Protein AF-A0A963NPI3-F1 (afdb_monomer_lite)

pLDDT: mean 71.11, std 18.87, range [31.48, 94.31]

Secondary structure (DSSP, 8-state):
--HHHHHHHHHHHHHHS-----TTTGGG---S-GGG---------HHHHHHHHHHHHHHHHHT---HHHHHHHHHTT--SSHHHHT-TTSTTGGGG-THHHH-HHHHHHHHT-HHHHHHHHHHHHHHIIIIIT-TT--S-TT--S--------SS--HHHHHHHHHHHHHHHHHHHHH---GGGHHHHHHHHHSPPP--SSS--HHHHHHHHHHHHHHHHH-THHHHHTGGGS-HHHHHHHHHHS---HHHHHHHHHHHHH-S--TT-SS--HHHHHHHHHHHTS--

Radius of gyration: 19.51 Å; chains: 1; bounding box: 57×43×53 Å

Foldseek 3Di:
DALLLVQLQLQCCQQPVDGDDDPPPSSLDDPPDLPSGNGDQDPDDLLSLLVVLLVQLLCCLPPNADLVSVVNCVVSVRPLQVLLVVVPPQPLVLSNDPVCNNDRVSVVVQLPDVSNLVSLLVLLVVCLCCFLVVPPAPDDLPPPDDDDDPDDDPDQHVVNVCSSCLSSNSSSLSSLLSDPDPVSLPSLVSLLLRQGRDDPDHNCSSVVSNLSSVLSVCVVVNLVVCLVRVLRHALVSVLSNLVVDLDALVSLVSNLVSLVPDPDNPRYDPDHSVVSNVSSVVSNDDD

Sequence (287 aa):
MCGYCTEGLVLEYLLSGVRRNHHRSIYLQEADFLRDIETHGCCATQHQLDIVLCRVLDHHINWGHDASIIDRLLAAGADIVGPLGSRRGHALWPIVDETIYHDKDRWNTIIADPGVLHTALRTLDHYHDWWIGGNGRTDSLDQGANDGDIGSNDGASDWQTFCNIFPIVSFSLSLSLVSKNHGDADVVKKIALGPPHSVPDMVANDLWLQRRAIMTCVDRYGPRFIADNLPRLRYELVSYVLLRSDFGSLELNRVKEAVLAEESHEISILMEATDVVELIDRLDQPA

Structure (mmCIF, N/CA/C/O backbone):
data_AF-A0A963NPI3-F1
#
_entry.id   AF-A0A963NPI3-F1
#
loop_
_atom_site.group_PDB
_atom_site.id
_atom_site.type_symbol
_atom_site.label_atom_id
_atom_site.label_alt_id
_atom_site.label_comp_id
_atom_site.label_asym_id
_atom_site.label_entity_id
_atom_site.label_seq_id
_atom_site.pdbx_PDB_ins_code
_atom_site.Cartn_x
_atom_site.Cartn_y
_atom_site.Cartn_z
_atom_site.occupancy
_atom_site.B_iso_or_equiv
_atom_site.auth_seq_id
_atom_site.auth_comp_id
_atom_site.auth_asym_id
_atom_site.auth_atom_id
_atom_site.pdbx_PDB_model_num
ATOM 1 N N . MET A 1 1 ? 6.521 22.017 5.822 1.00 34.34 1 MET A N 1
ATOM 2 C CA . MET A 1 1 ? 5.397 21.211 5.294 1.00 34.34 1 MET A CA 1
ATOM 3 C C . MET A 1 1 ? 5.790 19.765 5.485 1.00 34.34 1 MET A C 1
ATOM 5 O O . MET A 1 1 ? 6.850 19.420 5.018 1.00 34.34 1 MET A O 1
ATOM 9 N N . CYS A 1 2 ? 5.056 18.934 6.215 1.00 34.56 2 CYS A N 1
ATOM 10 C CA . CYS A 1 2 ? 5.399 17.509 6.244 1.00 34.56 2 CYS A CA 1
ATOM 11 C C . CYS A 1 2 ? 5.184 16.899 4.842 1.00 34.56 2 CYS A C 1
ATOM 13 O O . CYS A 1 2 ? 4.438 17.463 4.039 1.00 34.56 2 CYS A O 1
ATOM 15 N N . GLY A 1 3 ? 5.828 15.773 4.525 1.00 35.88 3 GLY A N 1
ATOM 16 C CA . GLY A 1 3 ? 5.770 15.189 3.174 1.00 35.88 3 GLY A CA 1
ATOM 17 C C . GLY A 1 3 ? 4.375 14.831 2.684 1.00 35.88 3 GLY A C 1
ATOM 18 O O . GLY A 1 3 ? 4.086 14.892 1.494 1.00 35.88 3 GLY A O 1
ATOM 19 N N . TYR A 1 4 ? 3.480 14.606 3.640 1.00 43.31 4 TYR A N 1
ATOM 20 C CA . TYR A 1 4 ? 2.052 14.390 3.456 1.00 43.31 4 TYR A CA 1
ATOM 21 C C . TYR A 1 4 ? 1.323 15.578 2.805 1.00 43.31 4 TYR A C 1
ATOM 23 O O . TYR A 1 4 ? 0.354 15.381 2.080 1.00 43.31 4 TYR A O 1
ATOM 31 N N . CYS A 1 5 ? 1.791 16.817 3.017 1.00 39.34 5 CYS A N 1
ATOM 32 C CA . CYS A 1 5 ? 1.270 17.982 2.301 1.00 39.34 5 CYS A CA 1
ATOM 33 C C . CYS A 1 5 ? 1.717 17.971 0.837 1.00 39.34 5 CYS A C 1
ATOM 35 O O . CYS A 1 5 ? 0.985 18.450 -0.016 1.00 39.34 5 CYS A O 1
ATOM 37 N N . THR A 1 6 ? 2.903 17.442 0.537 1.00 42.53 6 THR A N 1
ATOM 38 C CA . THR A 1 6 ? 3.496 17.483 -0.802 1.00 42.53 6 THR A CA 1
ATOM 39 C C . THR A 1 6 ? 2.887 16.437 -1.728 1.00 42.53 6 THR A C 1
ATOM 41 O O . THR A 1 6 ? 2.680 16.762 -2.881 1.00 42.53 6 THR A O 1
ATOM 44 N N . GLU A 1 7 ? 2.533 15.233 -1.266 1.00 45.31 7 GLU A N 1
ATOM 45 C CA . GLU A 1 7 ? 1.894 14.207 -2.115 1.00 45.31 7 GLU A CA 1
ATOM 46 C C . GLU A 1 7 ? 0.519 14.664 -2.628 1.00 45.31 7 GLU A C 1
ATOM 48 O O . GLU A 1 7 ? 0.287 14.707 -3.836 1.00 45.31 7 GLU A O 1
ATOM 53 N N . GLY A 1 8 ? -0.359 15.095 -1.716 1.00 43.31 8 GLY A N 1
ATOM 54 C CA . GLY A 1 8 ? -1.667 15.640 -2.072 1.00 43.31 8 GLY A CA 1
ATOM 55 C C . GLY A 1 8 ? -1.566 16.941 -2.871 1.00 43.31 8 GLY A C 1
ATOM 56 O O . GLY A 1 8 ? -2.323 17.109 -3.814 1.00 43.31 8 GLY A O 1
ATOM 57 N N . LEU A 1 9 ? -0.590 17.817 -2.580 1.00 41.91 9 LEU A N 1
ATOM 58 C CA . LEU A 1 9 ? -0.347 19.034 -3.370 1.00 41.91 9 LEU A CA 1
ATOM 59 C C . LEU A 1 9 ? 0.298 18.757 -4.731 1.00 41.91 9 LEU A C 1
ATOM 61 O O . LEU A 1 9 ? 0.048 19.521 -5.649 1.00 41.91 9 LEU A O 1
ATOM 65 N N . VAL A 1 10 ? 1.146 17.737 -4.881 1.00 44.25 10 VAL A N 1
ATOM 66 C CA . VAL A 1 10 ? 1.790 17.367 -6.154 1.00 44.25 10 VAL A CA 1
ATOM 67 C C . VAL A 1 10 ? 0.782 16.675 -7.042 1.00 44.25 10 VAL A C 1
ATOM 69 O O . VAL A 1 10 ? 0.716 17.024 -8.210 1.00 44.25 10 VAL A O 1
ATOM 72 N N . LEU A 1 11 ? -0.045 15.779 -6.500 1.00 44.88 11 LEU A N 1
ATOM 73 C CA . LEU A 1 11 ? -1.194 15.258 -7.228 1.00 44.88 11 LEU A CA 1
ATOM 74 C C . LEU A 1 11 ? -2.154 16.410 -7.537 1.00 44.88 11 LEU A C 1
ATOM 76 O O . LEU A 1 11 ? -2.285 16.744 -8.697 1.00 44.88 11 LEU A O 1
ATOM 80 N N . GLU A 1 12 ? -2.710 17.141 -6.571 1.00 43.22 12 GLU A N 1
ATOM 81 C CA . GLU A 1 12 ? -3.625 18.269 -6.843 1.00 43.22 12 GLU A CA 1
ATOM 82 C C . GLU A 1 12 ? -3.050 19.297 -7.842 1.00 43.22 12 GLU A C 1
ATOM 84 O O . GLU A 1 12 ? -3.773 19.771 -8.714 1.00 43.22 12 GLU A O 1
ATOM 89 N N . TYR A 1 13 ? -1.749 19.595 -7.807 1.00 43.56 13 TYR A N 1
ATOM 90 C CA . TYR A 1 13 ? -1.087 20.478 -8.774 1.00 43.56 13 TYR A CA 1
ATOM 91 C C . TYR A 1 13 ? -0.910 19.836 -10.160 1.00 43.56 13 TYR A C 1
ATOM 93 O O . TYR A 1 13 ? -1.207 20.481 -11.165 1.00 43.56 13 TYR A O 1
ATOM 101 N N . LEU A 1 14 ? -0.480 18.571 -10.228 1.00 40.91 14 LEU A N 1
ATOM 102 C CA . LEU A 1 14 ? -0.408 17.783 -11.466 1.00 40.91 14 LEU A CA 1
ATOM 103 C C . LEU A 1 14 ? -1.789 17.373 -11.999 1.00 40.91 14 LEU A C 1
ATOM 105 O O . LEU A 1 14 ? -1.843 16.878 -13.114 1.00 40.91 14 LEU A O 1
ATOM 109 N N . LEU A 1 15 ? -2.861 17.522 -11.214 1.00 42.91 15 LEU A N 1
ATOM 110 C CA . LEU A 1 15 ? -4.249 17.189 -11.550 1.00 42.91 15 LEU A CA 1
ATOM 111 C C . LEU A 1 15 ? -5.068 18.437 -11.928 1.00 42.91 15 LEU A C 1
ATOM 113 O O . LEU A 1 15 ? -6.032 18.311 -12.666 1.00 42.91 15 LEU A O 1
ATOM 117 N N . SER A 1 16 ? -4.751 19.622 -11.386 1.00 39.94 16 SER A N 1
ATOM 118 C CA . SER A 1 16 ? -5.623 20.810 -11.499 1.00 39.94 16 SER A CA 1
ATOM 119 C C . SER A 1 16 ? -4.922 22.105 -11.910 1.00 39.94 16 SER A C 1
ATOM 121 O O . SER A 1 16 ? -5.590 23.117 -12.124 1.00 39.94 16 SER A O 1
ATOM 123 N N . GLY A 1 17 ? -3.585 22.134 -11.947 1.00 36.69 17 GLY A N 1
ATOM 124 C CA . GLY A 1 17 ? -2.810 23.350 -12.222 1.00 36.69 17 GLY A CA 1
ATOM 125 C C . GLY A 1 17 ? -2.957 24.467 -11.172 1.00 36.69 17 GLY A C 1
ATOM 126 O O . GLY A 1 17 ? -2.371 25.540 -11.335 1.00 36.69 17 GLY A O 1
ATOM 127 N N . VAL A 1 18 ? -3.711 24.250 -10.085 1.00 35.56 18 VAL A N 1
ATOM 128 C CA . VAL A 1 18 ? -4.010 25.251 -9.049 1.00 35.56 18 VAL A CA 1
ATOM 129 C C . VAL A 1 18 ? -3.564 24.749 -7.677 1.00 35.56 18 VAL A C 1
ATOM 131 O O . VAL A 1 18 ? -3.824 23.621 -7.281 1.00 35.56 18 VAL A O 1
ATOM 134 N N . ARG A 1 19 ? -2.913 25.624 -6.906 1.00 38.44 19 ARG A N 1
ATOM 135 C CA . ARG A 1 19 ? -2.488 25.352 -5.526 1.00 38.44 19 ARG A CA 1
ATOM 136 C C . ARG A 1 19 ? -3.607 25.762 -4.559 1.00 38.44 19 ARG A C 1
ATOM 138 O O . ARG A 1 19 ? -3.909 26.955 -4.481 1.00 38.44 19 ARG A O 1
ATOM 145 N N . ARG A 1 20 ? -4.223 24.835 -3.815 1.00 39.94 20 ARG A N 1
ATOM 146 C CA . ARG A 1 20 ? -5.199 25.169 -2.753 1.00 39.94 20 ARG A CA 1
ATOM 147 C C . ARG A 1 20 ? -4.632 24.885 -1.355 1.00 39.94 20 ARG A C 1
ATOM 149 O O . ARG A 1 20 ? -3.865 23.957 -1.145 1.00 39.94 20 ARG A O 1
ATOM 156 N N . ASN A 1 21 ? -5.003 25.726 -0.384 1.00 34.72 21 ASN A N 1
ATOM 157 C CA . ASN A 1 21 ? -4.446 25.755 0.981 1.00 34.72 21 ASN A CA 1
ATOM 158 C C . ASN A 1 21 ? -5.401 25.137 2.031 1.00 34.72 21 ASN A C 1
ATOM 160 O O . ASN A 1 21 ? -5.905 25.864 2.884 1.00 34.72 21 ASN A O 1
ATOM 164 N N . HIS A 1 22 ? -5.710 23.834 1.988 1.00 36.75 22 HIS A N 1
ATOM 165 C CA . HIS A 1 22 ? -6.544 23.185 3.028 1.00 36.75 22 HIS A CA 1
ATOM 166 C C . HIS A 1 22 ? -5.773 22.075 3.767 1.00 36.75 22 HIS A C 1
ATOM 168 O O . HIS A 1 22 ? -5.777 20.910 3.398 1.00 36.75 22 HIS A O 1
ATOM 174 N N . HIS A 1 23 ? -5.084 22.447 4.847 1.00 38.25 23 HIS A N 1
ATOM 175 C CA . HIS A 1 23 ? -3.958 21.689 5.417 1.00 38.25 23 HIS A CA 1
ATOM 176 C C . HIS A 1 23 ? -4.285 20.508 6.357 1.00 38.25 23 HIS A C 1
ATOM 178 O O . HIS A 1 23 ? -3.357 19.902 6.881 1.00 38.25 23 HIS A O 1
ATOM 184 N N . ARG A 1 24 ? -5.556 20.166 6.610 1.00 31.94 24 ARG A N 1
ATOM 185 C CA . ARG A 1 24 ? -5.926 19.183 7.657 1.00 31.94 24 ARG A CA 1
ATOM 186 C C . ARG A 1 24 ? -6.749 17.981 7.194 1.00 31.94 24 ARG A C 1
ATOM 188 O O . ARG A 1 24 ? -7.141 17.193 8.031 1.00 31.94 24 ARG A O 1
ATOM 195 N N . SER A 1 25 ? -7.022 17.809 5.908 1.00 34.03 25 SER A N 1
ATOM 196 C CA . SER A 1 25 ? -7.761 16.632 5.403 1.00 34.03 25 SER A CA 1
ATOM 197 C C . SER A 1 25 ? -7.143 16.016 4.149 1.00 34.03 25 SER A C 1
ATOM 199 O O . SER A 1 25 ? -7.481 14.897 3.789 1.00 34.03 25 SER A O 1
ATOM 201 N N . ILE A 1 26 ? -6.189 16.712 3.526 1.00 37.91 26 ILE A N 1
ATOM 202 C CA . ILE A 1 26 ? -5.461 16.250 2.336 1.00 37.91 26 ILE A CA 1
ATOM 203 C C . ILE A 1 26 ? -4.525 15.069 2.665 1.00 37.91 26 ILE A C 1
ATOM 205 O O . ILE A 1 26 ? -4.255 14.242 1.806 1.00 37.91 26 ILE A O 1
ATOM 209 N N . TYR A 1 27 ? -4.079 14.930 3.921 1.00 44.34 27 TYR A N 1
ATOM 210 C CA . TYR A 1 27 ? -3.099 13.913 4.332 1.00 44.34 27 TYR A CA 1
ATOM 211 C C . TYR A 1 27 ? -3.612 12.457 4.293 1.00 44.34 27 TYR A C 1
ATOM 213 O O . TYR A 1 27 ? -2.804 11.536 4.377 1.00 44.34 27 TYR A O 1
ATOM 221 N N . LEU A 1 28 ? -4.929 12.248 4.164 1.00 43.78 28 LEU A N 1
ATOM 222 C CA . LEU A 1 28 ? -5.580 10.927 4.050 1.00 43.78 28 LEU A CA 1
ATOM 223 C C . LEU A 1 28 ? -6.264 10.724 2.693 1.00 43.78 28 LEU A C 1
ATOM 225 O O . LEU A 1 28 ? -6.881 9.687 2.458 1.00 43.78 28 LEU A O 1
ATOM 229 N N . GLN A 1 29 ? -6.166 11.714 1.806 1.00 47.38 29 GLN A N 1
ATOM 230 C CA . GLN A 1 29 ? -6.776 11.690 0.485 1.00 47.38 29 GLN A CA 1
ATOM 231 C C . GLN A 1 29 ? -5.722 11.258 -0.533 1.00 47.38 29 GLN A C 1
ATOM 233 O O . GLN A 1 29 ? -5.099 12.077 -1.203 1.00 47.38 29 GLN A O 1
ATOM 238 N N . GLU A 1 30 ? -5.500 9.948 -0.624 1.00 56.75 30 GLU A N 1
ATOM 239 C CA . GLU A 1 30 ? -4.840 9.378 -1.797 1.00 56.75 30 GLU A CA 1
ATOM 240 C C . GLU A 1 30 ? -5.838 9.360 -2.961 1.00 56.75 30 GLU A C 1
ATOM 242 O O . GLU A 1 30 ? -6.998 8.994 -2.777 1.00 56.75 30 GLU A O 1
ATOM 247 N N . ALA A 1 31 ? -5.404 9.763 -4.157 1.00 53.47 31 ALA A N 1
ATOM 248 C CA . ALA A 1 31 ? -6.245 9.665 -5.344 1.00 53.47 31 ALA A CA 1
ATOM 249 C C . ALA A 1 31 ? -6.469 8.186 -5.703 1.00 53.47 31 ALA A C 1
ATOM 251 O O . ALA A 1 31 ? -5.511 7.456 -5.960 1.00 53.47 31 ALA A O 1
ATOM 252 N N . ASP A 1 32 ? -7.733 7.761 -5.743 1.00 51.97 32 ASP A N 1
ATOM 253 C CA . ASP A 1 32 ? -8.123 6.386 -6.088 1.00 51.97 32 ASP A CA 1
ATOM 254 C C . ASP A 1 32 ? -7.918 6.056 -7.570 1.00 51.97 32 ASP A C 1
ATOM 256 O O . ASP A 1 32 ? -7.668 4.907 -7.930 1.00 51.97 32 ASP A O 1
ATOM 260 N N . PHE A 1 33 ? -7.997 7.066 -8.442 1.00 51.56 33 PHE A N 1
ATOM 261 C CA . PHE A 1 33 ? -7.933 6.889 -9.887 1.00 51.56 33 PHE A CA 1
ATOM 262 C C . PHE A 1 33 ? -7.033 7.933 -10.549 1.00 51.56 33 PHE A C 1
ATOM 264 O O . PHE A 1 33 ? -7.204 9.136 -10.387 1.00 51.56 33 PHE A O 1
ATOM 271 N N . LEU A 1 34 ? -6.097 7.458 -11.375 1.00 53.88 34 LEU A N 1
ATOM 272 C CA . LEU A 1 34 ? -5.176 8.303 -12.148 1.00 53.88 34 LEU A CA 1
ATOM 273 C C . LEU A 1 34 ? -5.783 8.845 -13.452 1.00 53.88 34 LEU A C 1
ATOM 275 O O . LEU A 1 34 ? -5.108 9.533 -14.216 1.00 53.88 34 LEU A O 1
ATOM 279 N N . ARG A 1 35 ? -7.045 8.519 -13.754 1.00 47.84 35 ARG A N 1
ATOM 280 C CA . ARG A 1 35 ? -7.716 8.996 -14.975 1.00 47.84 35 ARG A CA 1
ATOM 281 C C . ARG A 1 35 ? -8.031 10.491 -14.943 1.00 47.84 35 ARG A C 1
ATOM 283 O O . ARG A 1 35 ? -8.211 11.068 -16.009 1.00 47.84 35 ARG A O 1
ATOM 290 N N . ASP A 1 36 ? -7.989 11.100 -13.762 1.00 43.78 36 ASP A N 1
ATOM 291 C CA . ASP A 1 36 ? -8.277 12.519 -13.554 1.00 43.78 36 ASP A CA 1
ATOM 292 C C . ASP A 1 36 ? -7.011 13.401 -13.593 1.00 43.78 36 ASP A C 1
ATOM 294 O O . ASP A 1 36 ? -7.067 14.579 -13.247 1.00 43.78 36 ASP A O 1
ATOM 298 N N . ILE A 1 37 ? -5.853 12.853 -14.008 1.00 45.03 37 ILE A N 1
ATOM 299 C CA . ILE A 1 37 ? -4.593 13.609 -14.101 1.00 45.03 37 ILE A CA 1
ATOM 300 C C . ILE A 1 37 ? -4.557 14.525 -15.325 1.00 45.03 37 ILE A C 1
ATOM 302 O O . ILE A 1 37 ? -4.210 14.094 -16.426 1.00 45.03 37 ILE A O 1
ATOM 306 N N . GLU A 1 38 ? -4.826 15.817 -15.108 1.00 43.50 38 GLU A N 1
ATOM 307 C CA . GLU A 1 38 ? -4.489 16.894 -16.045 1.00 43.50 38 GLU A CA 1
ATOM 308 C C . GLU A 1 38 ? -3.076 17.430 -15.785 1.00 43.50 38 GLU A C 1
ATOM 310 O O . GLU A 1 38 ? -2.881 18.396 -15.044 1.00 43.50 38 GLU A O 1
ATOM 315 N N . THR A 1 39 ? -2.069 16.843 -16.435 1.00 44.84 39 THR A N 1
ATOM 316 C CA . THR A 1 39 ? -0.682 17.315 -16.330 1.00 44.84 39 THR A CA 1
ATOM 317 C C . THR A 1 39 ? -0.532 18.714 -16.932 1.00 44.84 39 THR A C 1
ATOM 319 O O . THR A 1 39 ? -0.352 18.883 -18.140 1.00 44.84 39 THR A O 1
ATOM 322 N N . HIS A 1 40 ? -0.590 19.740 -16.091 1.00 43.22 40 HIS A N 1
ATOM 323 C CA . HIS A 1 40 ? -0.248 21.104 -16.473 1.00 43.22 40 HIS A CA 1
ATOM 324 C C . HIS A 1 40 ? 1.277 21.232 -16.461 1.00 43.22 40 HIS A C 1
ATOM 326 O O . HIS A 1 40 ? 1.898 20.870 -15.464 1.00 43.22 40 HIS A O 1
ATOM 332 N N . GLY A 1 41 ? 1.873 21.713 -17.562 1.00 43.28 41 GLY A N 1
ATOM 333 C CA . GLY A 1 41 ? 3.328 21.807 -17.753 1.00 43.28 41 GLY A CA 1
ATOM 334 C C . GLY A 1 41 ? 4.054 22.270 -16.487 1.00 43.28 41 GLY A C 1
ATOM 335 O O . GLY A 1 41 ? 3.956 23.430 -16.091 1.00 43.28 41 GLY A O 1
ATOM 336 N N . CYS A 1 42 ? 4.739 21.335 -15.830 1.00 43.59 42 CYS A N 1
ATOM 337 C CA . CYS A 1 42 ? 5.290 21.507 -14.494 1.00 43.59 42 CYS A CA 1
ATOM 338 C C . CYS A 1 42 ? 6.806 21.334 -14.536 1.00 43.59 42 CYS A C 1
ATOM 340 O O . CYS A 1 42 ? 7.316 20.367 -15.098 1.00 43.59 42 CYS A O 1
ATOM 342 N N . CYS A 1 43 ? 7.525 22.232 -13.864 1.00 51.94 43 CYS A N 1
ATOM 343 C CA . CYS A 1 43 ? 8.912 22.013 -13.460 1.00 51.94 43 CYS A CA 1
ATOM 344 C C . CYS A 1 43 ? 8.957 21.013 -12.286 1.00 51.94 43 CYS A C 1
ATOM 346 O O . CYS A 1 43 ? 9.285 21.398 -11.162 1.00 51.94 43 CYS A O 1
ATOM 348 N N . ALA A 1 44 ? 8.552 19.760 -12.515 1.00 55.72 44 ALA A N 1
ATOM 349 C CA . ALA A 1 44 ? 8.565 18.720 -11.490 1.00 55.72 44 ALA A CA 1
ATOM 350 C C . ALA A 1 44 ? 10.008 18.289 -11.201 1.00 55.72 44 ALA A C 1
ATOM 352 O O . ALA A 1 44 ? 10.827 18.161 -12.113 1.00 55.72 44 ALA A O 1
ATOM 353 N N . THR A 1 45 ? 10.337 18.055 -9.932 1.00 62.88 45 THR A N 1
ATOM 354 C CA . THR A 1 45 ? 11.622 17.447 -9.577 1.00 62.88 45 THR A CA 1
ATOM 355 C C . THR A 1 45 ? 11.625 15.975 -9.982 1.00 62.88 45 THR A C 1
ATOM 357 O O . THR A 1 45 ? 10.577 15.330 -10.024 1.00 62.88 45 THR A O 1
ATOM 360 N N . GLN A 1 46 ? 12.809 15.406 -10.220 1.00 63.81 46 GLN A N 1
ATOM 361 C CA . GLN A 1 46 ? 12.920 13.989 -10.575 1.00 63.81 46 GLN A CA 1
ATOM 362 C C . GLN A 1 46 ? 12.261 13.072 -9.537 1.00 63.81 46 GLN A C 1
ATOM 364 O O . GLN A 1 46 ? 11.599 12.097 -9.862 1.00 63.81 46 GLN A O 1
ATOM 369 N N . HIS A 1 47 ? 12.385 13.440 -8.268 1.00 64.25 47 HIS A N 1
ATOM 370 C CA . HIS A 1 47 ? 11.775 12.715 -7.172 1.00 64.25 47 HIS A CA 1
ATOM 371 C C . HIS A 1 47 ? 10.232 12.717 -7.224 1.00 64.25 47 HIS A C 1
ATOM 373 O O . HIS A 1 47 ? 9.598 11.702 -6.948 1.00 64.25 47 HIS A O 1
ATOM 379 N N . GLN A 1 48 ? 9.615 13.834 -7.622 1.00 66.00 48 GLN A N 1
ATOM 380 C CA . GLN A 1 48 ? 8.162 13.911 -7.819 1.00 66.00 48 GLN A CA 1
ATOM 381 C C . GLN A 1 48 ? 7.710 13.037 -8.993 1.00 66.00 48 GLN A C 1
ATOM 383 O O . GLN A 1 48 ? 6.683 12.367 -8.898 1.00 66.00 48 GLN A O 1
ATOM 388 N N . LEU A 1 49 ? 8.492 13.002 -10.073 1.00 66.38 49 LEU A N 1
ATOM 389 C CA . LEU A 1 49 ? 8.232 12.125 -11.215 1.00 66.38 49 LEU A CA 1
ATOM 390 C C . LEU A 1 49 ? 8.352 10.640 -10.838 1.00 66.38 49 LEU A C 1
ATOM 392 O O . LEU A 1 49 ? 7.511 9.849 -11.257 1.00 66.38 49 LEU A O 1
ATOM 396 N N . ASP A 1 50 ? 9.318 10.266 -9.993 1.00 68.56 50 ASP A N 1
ATOM 397 C CA . ASP A 1 50 ? 9.467 8.893 -9.490 1.00 68.56 50 ASP A CA 1
ATOM 398 C C . ASP A 1 50 ? 8.219 8.445 -8.703 1.00 68.56 50 ASP A C 1
ATOM 400 O O . ASP A 1 50 ? 7.747 7.323 -8.885 1.00 68.56 50 ASP A O 1
ATOM 404 N N . ILE A 1 51 ? 7.632 9.319 -7.875 1.00 71.19 51 ILE A N 1
ATOM 405 C CA . ILE A 1 51 ? 6.380 9.034 -7.144 1.00 71.19 51 ILE A CA 1
ATOM 406 C C . ILE A 1 51 ? 5.213 8.829 -8.114 1.00 71.19 51 ILE A C 1
ATOM 408 O O . ILE A 1 51 ? 4.448 7.871 -7.980 1.00 71.19 51 ILE A O 1
ATOM 412 N N . VAL A 1 52 ? 5.084 9.707 -9.111 1.00 71.88 52 VAL A N 1
ATOM 413 C CA . VAL A 1 52 ? 4.040 9.604 -10.139 1.00 71.88 52 VAL A CA 1
ATOM 414 C C . VAL A 1 52 ? 4.179 8.295 -10.914 1.00 71.88 52 VAL A C 1
ATOM 416 O O . VAL A 1 52 ? 3.192 7.588 -11.106 1.00 71.88 52 VAL A O 1
ATOM 419 N N . LEU A 1 53 ? 5.401 7.913 -11.282 1.00 74.19 53 LEU A N 1
ATOM 420 C CA . LEU A 1 53 ? 5.673 6.638 -11.936 1.00 74.19 53 LEU A CA 1
ATOM 421 C C . LEU A 1 53 ? 5.270 5.448 -11.059 1.00 74.19 53 LEU A C 1
ATOM 423 O O . LEU A 1 53 ? 4.622 4.525 -11.549 1.00 74.19 53 LEU A O 1
ATOM 427 N N . CYS A 1 54 ? 5.573 5.481 -9.758 1.00 78.62 54 CYS A N 1
ATOM 428 C CA . CYS A 1 54 ? 5.130 4.439 -8.828 1.00 78.62 54 CYS A CA 1
ATOM 429 C C . CYS A 1 54 ? 3.604 4.297 -8.809 1.00 78.62 54 CYS A C 1
ATOM 431 O O . CYS A 1 54 ? 3.097 3.178 -8.754 1.00 78.62 54 CYS A O 1
ATOM 433 N N . ARG A 1 55 ? 2.865 5.410 -8.882 1.00 76.44 55 ARG A N 1
ATOM 434 C CA . ARG A 1 55 ? 1.400 5.386 -8.979 1.00 76.44 55 ARG A CA 1
ATOM 435 C C . ARG A 1 55 ? 0.934 4.778 -10.295 1.00 76.44 55 ARG A C 1
ATOM 437 O O . ARG A 1 55 ? 0.013 3.971 -10.279 1.00 76.44 55 ARG A O 1
ATOM 444 N N . VAL A 1 56 ? 1.561 5.113 -11.421 1.00 77.12 56 VAL A N 1
ATOM 445 C CA . VAL A 1 56 ? 1.193 4.519 -12.718 1.00 77.12 56 VAL A CA 1
ATOM 446 C C . VAL A 1 56 ? 1.447 3.017 -12.745 1.00 77.12 56 VAL A C 1
ATOM 448 O O . VAL A 1 56 ? 0.583 2.259 -13.183 1.00 77.12 56 VAL A O 1
ATOM 451 N N . LEU A 1 57 ? 2.591 2.579 -12.217 1.00 79.31 57 LEU A N 1
ATOM 452 C CA . LEU A 1 57 ? 2.904 1.162 -12.049 1.00 79.31 57 LEU A CA 1
ATOM 453 C C . LEU A 1 57 ? 1.841 0.462 -11.210 1.00 79.31 57 LEU A C 1
ATOM 455 O O . LEU A 1 57 ? 1.298 -0.561 -11.622 1.00 79.31 57 LEU A O 1
ATOM 459 N N . ASP A 1 58 ? 1.512 1.048 -10.062 1.00 79.88 58 ASP A N 1
ATOM 460 C CA . ASP A 1 58 ? 0.462 0.542 -9.194 1.00 79.88 58 ASP A CA 1
ATOM 461 C C . ASP A 1 58 ? -0.886 0.459 -9.921 1.00 79.88 58 ASP A C 1
ATOM 463 O O . ASP A 1 58 ? -1.603 -0.541 -9.838 1.00 79.88 58 ASP A O 1
ATOM 467 N N . HIS A 1 59 ? -1.199 1.474 -10.727 1.00 81.25 59 HIS A N 1
ATOM 468 C CA . HIS A 1 59 ? -2.431 1.496 -11.489 1.00 81.25 59 HIS A CA 1
ATOM 469 C C . HIS A 1 59 ? -2.510 0.362 -12.509 1.00 81.25 59 HIS A C 1
ATOM 471 O O . HIS A 1 59 ? -3.521 -0.339 -12.593 1.00 81.25 59 HIS A O 1
ATOM 477 N N . HIS A 1 60 ? -1.427 0.135 -13.248 1.00 82.88 60 HIS A N 1
ATOM 478 C CA . HIS A 1 60 ? -1.368 -0.948 -14.221 1.00 82.88 60 HIS A CA 1
ATOM 479 C C . HIS A 1 60 ? -1.446 -2.337 -13.594 1.00 82.88 60 HIS A C 1
ATOM 481 O O . HIS A 1 60 ? -1.939 -3.267 -14.236 1.00 82.88 60 HIS A O 1
ATOM 487 N N . ILE A 1 61 ? -0.981 -2.484 -12.355 1.00 84.00 61 ILE A N 1
ATOM 488 C CA . ILE A 1 61 ? -1.057 -3.740 -11.613 1.00 84.00 61 ILE A CA 1
ATOM 489 C C . ILE A 1 61 ? -2.488 -4.003 -11.126 1.00 84.00 61 ILE A C 1
ATOM 491 O O . ILE A 1 61 ? -3.003 -5.099 -11.343 1.00 84.00 61 ILE A O 1
ATOM 495 N N . ASN A 1 62 ? -3.150 -3.017 -10.512 1.00 79.50 62 ASN A N 1
ATOM 496 C CA . ASN A 1 62 ? -4.474 -3.225 -9.908 1.00 79.50 62 ASN A CA 1
ATOM 497 C C . ASN A 1 62 ? -5.628 -3.177 -10.919 1.00 79.50 62 ASN A C 1
ATOM 499 O O . ASN A 1 62 ? -6.581 -3.946 -10.800 1.00 79.50 62 ASN A O 1
ATOM 503 N N . TRP A 1 63 ? -5.563 -2.278 -11.906 1.00 81.62 63 TRP A N 1
ATOM 504 C CA . TRP A 1 63 ? -6.670 -2.023 -12.843 1.00 81.62 63 TRP A CA 1
ATOM 505 C C . TRP A 1 63 ? -6.343 -2.386 -14.296 1.00 81.62 63 TRP A C 1
ATOM 507 O O . TRP A 1 63 ? -7.217 -2.317 -15.163 1.00 81.62 63 TRP A O 1
ATOM 517 N N . GLY A 1 64 ? -5.117 -2.839 -14.555 1.00 82.44 64 GLY A N 1
ATOM 518 C CA . GLY A 1 64 ? -4.657 -3.262 -15.870 1.00 82.44 64 GLY A CA 1
ATOM 519 C C . GLY A 1 64 ? -3.943 -2.166 -16.661 1.00 82.44 64 GLY A C 1
ATOM 520 O O . GLY A 1 64 ? -3.994 -0.975 -16.354 1.00 82.44 64 GLY A O 1
ATOM 521 N N . HIS A 1 65 ? -3.239 -2.603 -17.704 1.00 86.31 65 HIS A N 1
ATOM 522 C CA . HIS A 1 65 ? -2.434 -1.740 -18.567 1.00 86.31 65 HIS A CA 1
ATOM 523 C C . HIS A 1 65 ? -3.274 -0.665 -19.283 1.00 86.31 65 HIS A C 1
ATOM 525 O O . HIS A 1 65 ? -4.301 -0.979 -19.891 1.00 86.31 65 HIS A O 1
ATOM 531 N N . ASP A 1 66 ? -2.809 0.587 -19.224 1.00 82.94 66 ASP A N 1
ATOM 532 C CA . ASP A 1 66 ? -3.429 1.768 -19.842 1.00 82.94 66 ASP A CA 1
ATOM 533 C C . ASP A 1 66 ? -2.343 2.712 -20.391 1.00 82.94 66 ASP A C 1
ATOM 535 O O . ASP A 1 66 ? -1.889 3.639 -19.717 1.00 82.94 66 ASP A O 1
ATOM 539 N N . ALA A 1 67 ? -1.937 2.486 -21.644 1.00 82.12 67 ALA A N 1
ATOM 540 C CA . ALA A 1 67 ? -0.913 3.291 -22.319 1.00 82.12 67 ALA A CA 1
ATOM 541 C C . ALA A 1 67 ? -1.215 4.804 -22.314 1.00 82.12 67 ALA A C 1
ATOM 543 O O . ALA A 1 67 ? -0.291 5.615 -22.324 1.00 82.12 67 ALA A O 1
ATOM 544 N N . SER A 1 68 ? -2.493 5.205 -22.230 1.00 79.56 68 SER A N 1
ATOM 545 C CA . SER A 1 68 ? -2.874 6.619 -22.290 1.00 79.56 68 SER A CA 1
ATOM 546 C C . SER A 1 68 ? -2.354 7.430 -21.100 1.00 79.56 68 SER A C 1
ATOM 548 O O . SER A 1 68 ? -2.147 8.636 -21.226 1.00 79.56 68 SER A O 1
ATOM 550 N N . ILE A 1 69 ? -2.140 6.793 -19.944 1.00 75.31 69 ILE A N 1
ATOM 551 C CA . ILE A 1 69 ? -1.585 7.452 -18.754 1.00 75.31 69 ILE A CA 1
ATOM 552 C C . ILE A 1 69 ? -0.104 7.774 -18.979 1.00 75.31 69 ILE A C 1
ATOM 554 O O . ILE A 1 69 ? 0.342 8.878 -18.675 1.00 75.31 69 ILE A O 1
ATOM 558 N N . ILE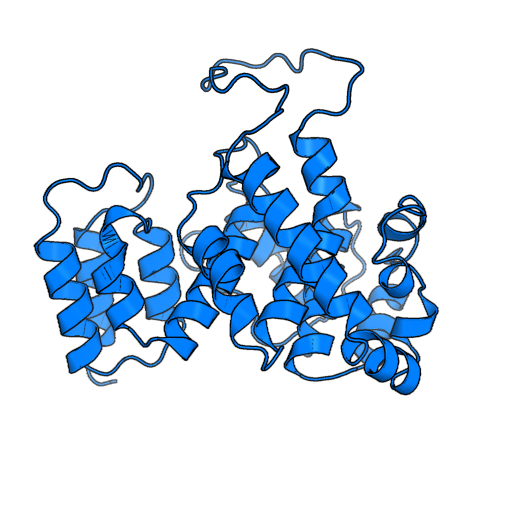 A 1 70 ? 0.638 6.832 -19.560 1.00 75.88 70 ILE A N 1
ATOM 559 C CA . ILE A 1 70 ? 2.061 6.986 -19.874 1.00 75.88 70 ILE A CA 1
ATOM 560 C C . ILE A 1 70 ? 2.251 8.055 -20.950 1.00 75.88 70 ILE A C 1
ATOM 562 O O . ILE A 1 70 ? 3.079 8.947 -20.779 1.00 75.88 70 ILE A O 1
ATOM 566 N N . ASP A 1 71 ? 1.432 8.030 -22.003 1.00 76.75 71 ASP A N 1
ATOM 567 C CA . ASP A 1 71 ? 1.463 9.045 -23.060 1.00 76.75 71 ASP A CA 1
ATOM 568 C C . ASP A 1 71 ? 1.240 10.458 -22.493 1.00 76.75 71 ASP A C 1
ATOM 570 O O . ASP A 1 71 ? 1.930 11.400 -22.888 1.00 76.75 71 ASP A O 1
ATOM 574 N N . ARG A 1 72 ? 0.323 10.614 -21.522 1.00 73.69 72 ARG A N 1
ATOM 575 C CA . ARG A 1 72 ? 0.092 11.891 -20.821 1.00 73.69 72 ARG A CA 1
ATOM 576 C C . ARG A 1 72 ? 1.315 12.340 -20.015 1.00 73.69 72 ARG A C 1
ATOM 578 O O . ARG A 1 72 ? 1.672 13.513 -20.076 1.00 73.69 72 ARG A O 1
ATOM 585 N N . LEU A 1 73 ? 1.987 11.428 -19.309 1.00 70.56 73 LEU A N 1
ATOM 586 C CA . LEU A 1 73 ? 3.206 11.754 -18.558 1.00 70.56 73 LEU A CA 1
ATOM 587 C C . LEU A 1 73 ? 4.367 12.161 -19.467 1.00 70.56 73 LEU A C 1
ATOM 589 O O . LEU A 1 73 ? 5.036 13.159 -19.199 1.00 70.56 73 LEU A O 1
ATOM 593 N N . LEU A 1 74 ? 4.587 11.428 -20.559 1.00 72.69 74 LEU A N 1
ATOM 594 C CA . LEU A 1 74 ? 5.620 11.759 -21.540 1.00 72.69 74 LEU A CA 1
ATOM 595 C C . LEU A 1 74 ? 5.335 13.108 -22.214 1.00 72.69 74 LEU A C 1
ATOM 597 O O . LEU A 1 74 ? 6.239 13.931 -22.349 1.00 72.69 74 LEU A O 1
ATOM 601 N N . ALA A 1 75 ? 4.074 13.382 -22.570 1.00 68.31 75 ALA A N 1
ATOM 602 C CA . ALA A 1 75 ? 3.658 14.677 -23.113 1.00 68.31 75 ALA A CA 1
ATOM 603 C C . ALA A 1 75 ? 3.875 15.837 -22.124 1.00 68.31 75 ALA A C 1
ATOM 605 O O . ALA A 1 75 ? 4.113 16.969 -22.546 1.00 68.31 75 ALA A O 1
ATOM 606 N N . ALA A 1 76 ? 3.846 15.558 -20.818 1.00 64.19 76 ALA A N 1
ATOM 607 C CA . ALA A 1 76 ? 4.177 16.511 -19.761 1.00 64.19 76 ALA A CA 1
ATOM 608 C C . ALA A 1 76 ? 5.691 16.710 -19.550 1.00 64.19 76 ALA A C 1
ATOM 610 O O . ALA A 1 76 ? 6.084 17.528 -18.719 1.00 64.19 76 ALA A O 1
ATOM 611 N N . GLY A 1 77 ? 6.539 15.989 -20.294 1.00 61.81 77 GLY A N 1
ATOM 612 C CA . GLY A 1 77 ? 7.997 16.060 -20.196 1.00 61.81 77 GLY A CA 1
ATOM 613 C C . GLY A 1 77 ? 8.603 15.152 -19.125 1.00 61.81 77 GLY A C 1
ATOM 614 O O . GLY A 1 77 ? 9.750 15.372 -18.738 1.00 61.81 77 GLY A O 1
ATOM 615 N N . ALA A 1 78 ? 7.863 14.154 -18.629 1.00 64.69 78 ALA A N 1
ATOM 616 C CA . ALA A 1 78 ? 8.407 13.189 -17.681 1.00 64.69 78 ALA A CA 1
ATOM 617 C C . ALA A 1 78 ? 9.473 12.313 -18.355 1.00 64.69 78 ALA A C 1
ATOM 619 O O . ALA A 1 78 ? 9.192 11.627 -19.337 1.00 64.69 78 ALA A O 1
ATOM 620 N N . ASP A 1 79 ? 10.681 12.287 -17.795 1.00 65.75 79 ASP A N 1
ATOM 621 C CA . ASP A 1 79 ? 11.663 11.261 -18.133 1.00 65.75 79 ASP A CA 1
ATOM 622 C C . ASP A 1 79 ? 11.379 10.004 -17.300 1.00 65.75 79 ASP A C 1
ATOM 624 O O . ASP A 1 79 ? 11.734 9.913 -16.123 1.00 65.75 79 ASP A O 1
ATOM 628 N N . ILE A 1 80 ? 10.680 9.047 -17.912 1.00 63.06 80 ILE A N 1
ATOM 629 C CA . ILE A 1 80 ? 10.319 7.766 -17.288 1.00 63.06 80 ILE A CA 1
ATOM 630 C C . ILE A 1 80 ? 11.531 6.811 -17.268 1.00 63.06 80 ILE A C 1
ATOM 632 O O . ILE A 1 80 ? 11.616 5.920 -16.419 1.00 63.06 80 ILE A O 1
ATOM 636 N N . VAL A 1 81 ? 12.502 7.013 -18.168 1.00 57.38 81 VAL A N 1
ATOM 637 C CA . VAL A 1 81 ? 13.655 6.119 -18.360 1.00 57.38 81 VAL A CA 1
ATOM 638 C C . VAL A 1 81 ? 14.876 6.569 -17.582 1.00 57.38 81 VAL A C 1
ATOM 640 O O . VAL A 1 81 ? 15.602 5.716 -17.093 1.00 57.38 81 VAL A O 1
ATOM 643 N N . GLY A 1 82 ? 15.141 7.860 -17.418 1.00 58.59 82 GLY A N 1
ATOM 644 C CA . GLY A 1 82 ? 16.322 8.363 -16.705 1.00 58.59 82 GLY A CA 1
ATOM 645 C C . GLY A 1 82 ? 16.494 7.819 -15.275 1.00 58.59 82 GLY A C 1
ATOM 646 O O . GLY A 1 82 ? 17.578 7.320 -14.938 1.00 58.59 82 GLY A O 1
ATOM 647 N N . PRO A 1 83 ? 15.447 7.819 -14.429 1.00 55.12 83 PRO A N 1
ATOM 648 C CA . PRO A 1 83 ? 15.541 7.355 -13.038 1.00 55.12 83 PRO A CA 1
ATOM 649 C C . PRO A 1 83 ? 15.752 5.857 -12.936 1.00 55.12 83 PRO A C 1
ATOM 651 O O . PRO A 1 83 ? 16.503 5.379 -12.094 1.00 55.12 83 PRO A O 1
ATOM 654 N N . LEU A 1 84 ? 15.082 5.123 -13.815 1.00 54.19 84 LEU A N 1
ATOM 655 C CA . LEU A 1 84 ? 15.004 3.673 -13.839 1.00 54.19 84 LEU A CA 1
ATOM 656 C C . LEU A 1 84 ? 16.187 3.050 -14.604 1.00 54.19 84 LEU A C 1
ATOM 658 O O . LEU A 1 84 ? 16.791 2.064 -14.184 1.00 54.19 84 LEU A O 1
ATOM 662 N N . GLY A 1 85 ? 16.587 3.682 -15.697 1.00 50.66 85 GLY A N 1
ATOM 663 C CA . GLY A 1 85 ? 17.612 3.259 -16.641 1.00 50.66 85 GLY A CA 1
ATOM 664 C C . GLY A 1 85 ? 19.047 3.460 -16.165 1.00 50.66 85 GLY A C 1
ATOM 665 O O . GLY A 1 85 ? 19.940 2.856 -16.751 1.00 50.66 85 GLY A O 1
ATOM 666 N N . SER A 1 86 ? 19.290 4.225 -15.096 1.00 51.72 86 SER A N 1
ATOM 667 C CA . SER A 1 86 ? 20.575 4.239 -14.371 1.00 51.72 86 SER A CA 1
ATOM 668 C C . SER A 1 86 ? 20.733 3.040 -13.422 1.00 51.72 86 SER A C 1
ATOM 670 O O . SER A 1 86 ? 21.837 2.739 -12.972 1.00 51.72 86 SER A O 1
ATOM 672 N N . ARG A 1 87 ? 19.652 2.289 -13.170 1.00 57.84 87 ARG A N 1
ATOM 673 C CA . ARG A 1 87 ? 19.581 1.184 -12.199 1.00 57.84 87 ARG A CA 1
ATOM 674 C C . ARG A 1 87 ? 19.741 -0.186 -12.882 1.00 57.84 87 ARG A C 1
ATOM 676 O O . ARG A 1 87 ? 19.187 -1.190 -12.425 1.00 57.84 87 ARG A O 1
ATOM 683 N N . ARG A 1 88 ? 20.520 -0.228 -13.985 1.00 47.81 88 ARG A N 1
ATOM 684 C CA . ARG A 1 88 ? 20.809 -1.420 -14.815 1.00 47.81 88 ARG A CA 1
ATOM 685 C C . ARG A 1 88 ? 21.641 -2.474 -14.088 1.00 47.81 88 ARG A C 1
ATOM 687 O O . ARG A 1 88 ? 22.813 -2.676 -14.374 1.00 47.81 88 ARG A O 1
ATOM 694 N N . GLY A 1 89 ? 21.027 -3.143 -13.124 1.00 50.66 89 GLY A N 1
ATOM 695 C CA . GLY A 1 89 ? 21.655 -4.216 -12.353 1.00 50.66 89 GLY A CA 1
ATOM 696 C C . GLY A 1 89 ? 20.709 -4.953 -11.409 1.00 50.66 89 GLY A C 1
ATOM 697 O O . GLY A 1 89 ? 21.061 -6.021 -10.916 1.00 50.66 89 GLY A O 1
ATOM 698 N N . HIS A 1 90 ? 19.502 -4.430 -11.170 1.00 54.94 90 HIS A N 1
ATOM 699 C CA . HIS A 1 90 ? 18.512 -5.093 -10.326 1.00 54.94 90 HIS A CA 1
ATOM 700 C C . HIS A 1 90 ? 17.708 -6.134 -11.118 1.00 54.94 90 HIS A C 1
ATOM 702 O O . HIS A 1 90 ? 17.352 -5.914 -12.272 1.00 54.94 90 HIS A O 1
ATOM 708 N N . ALA A 1 91 ? 17.363 -7.258 -10.488 1.00 52.69 91 ALA A N 1
ATOM 709 C CA . ALA A 1 91 ? 16.634 -8.366 -11.120 1.00 52.69 91 ALA A CA 1
ATOM 710 C C . ALA A 1 91 ? 15.193 -8.018 -11.574 1.00 52.69 91 ALA A C 1
ATOM 712 O O . ALA A 1 91 ? 14.579 -8.787 -12.303 1.00 52.69 91 ALA A O 1
ATOM 713 N N . LEU A 1 92 ? 14.680 -6.835 -11.215 1.00 60.91 92 LEU A N 1
ATOM 714 C CA . LEU A 1 92 ? 13.447 -6.250 -11.765 1.00 60.91 92 LEU A CA 1
ATOM 715 C C . LEU A 1 92 ? 13.715 -5.381 -13.009 1.00 60.91 92 LEU A C 1
ATOM 717 O O . LEU A 1 92 ? 12.910 -4.531 -13.364 1.00 60.91 92 LEU A O 1
ATOM 721 N N . TRP A 1 93 ? 14.819 -5.645 -13.715 1.00 60.25 93 TRP A N 1
ATOM 722 C CA . TRP A 1 93 ? 15.207 -5.043 -14.994 1.00 60.25 93 TRP A CA 1
ATOM 723 C C . TRP A 1 93 ? 14.084 -4.890 -16.046 1.00 60.25 93 TRP A C 1
ATOM 725 O O . TRP A 1 93 ? 14.133 -3.931 -16.812 1.00 60.25 93 TRP A O 1
ATOM 735 N N . PRO A 1 94 ? 13.051 -5.753 -16.127 1.00 63.75 94 PRO A N 1
ATOM 736 C CA . PRO A 1 94 ? 11.988 -5.530 -17.098 1.00 63.75 94 PRO A CA 1
ATOM 737 C C . PRO A 1 94 ? 11.224 -4.224 -16.869 1.00 63.75 94 PRO A C 1
ATOM 739 O O . PRO A 1 94 ? 10.800 -3.635 -17.850 1.00 63.75 94 PRO A O 1
ATOM 742 N N . ILE A 1 95 ? 11.092 -3.731 -15.625 1.00 67.69 95 ILE A N 1
ATOM 743 C CA . ILE A 1 95 ? 10.306 -2.513 -15.339 1.00 67.69 95 ILE A CA 1
ATOM 744 C C . ILE A 1 95 ? 11.028 -1.219 -15.723 1.00 67.69 95 ILE A C 1
ATOM 746 O O . ILE A 1 95 ? 10.428 -0.155 -15.757 1.00 67.69 95 ILE A O 1
ATOM 750 N N . VAL A 1 96 ? 12.330 -1.285 -15.992 1.00 64.88 96 VAL A N 1
ATOM 751 C CA . VAL A 1 96 ? 13.146 -0.119 -16.367 1.00 64.88 96 VAL A CA 1
ATOM 752 C C . VAL A 1 96 ? 13.239 0.044 -17.895 1.00 64.88 96 VAL A C 1
ATOM 754 O O . VAL A 1 96 ? 13.897 0.965 -18.373 1.00 64.88 96 VAL A O 1
ATOM 757 N N . ASP A 1 97 ? 12.571 -0.828 -18.660 1.00 71.19 97 ASP A N 1
ATOM 758 C CA . ASP A 1 97 ? 12.411 -0.741 -20.114 1.00 71.19 97 ASP A CA 1
ATOM 759 C C . ASP A 1 97 ? 11.127 0.034 -20.456 1.00 71.19 97 ASP A C 1
ATOM 761 O O . ASP A 1 97 ? 10.025 -0.437 -20.189 1.00 71.19 97 ASP A O 1
ATOM 765 N N . GLU A 1 98 ? 11.253 1.213 -21.077 1.00 70.00 98 GLU A N 1
ATOM 766 C CA . GLU A 1 98 ? 10.097 2.042 -21.458 1.00 70.00 98 GLU A CA 1
ATOM 767 C C . GLU A 1 98 ? 9.095 1.331 -22.363 1.00 70.00 98 GLU A C 1
ATOM 769 O O . GLU A 1 98 ? 7.898 1.621 -22.346 1.00 70.00 98 GLU A O 1
ATOM 774 N N . THR A 1 99 ? 9.571 0.380 -23.160 1.00 73.62 99 THR A N 1
ATOM 775 C CA . THR A 1 99 ? 8.745 -0.261 -24.178 1.00 73.62 99 THR A CA 1
ATOM 776 C C . THR A 1 99 ? 7.648 -1.133 -23.568 1.00 73.62 99 THR A C 1
ATOM 778 O O . THR A 1 99 ? 6.646 -1.399 -24.229 1.00 73.62 99 THR A O 1
ATOM 781 N N . ILE A 1 100 ? 7.779 -1.532 -22.297 1.00 77.12 100 ILE A N 1
ATOM 782 C CA . ILE A 1 100 ? 6.739 -2.282 -21.576 1.00 77.12 100 ILE A CA 1
ATOM 783 C C . ILE A 1 100 ? 5.511 -1.414 -21.285 1.00 77.12 100 ILE A C 1
ATOM 785 O O . ILE A 1 100 ? 4.410 -1.931 -21.121 1.00 77.12 100 ILE A O 1
ATOM 789 N N . TYR A 1 101 ? 5.693 -0.095 -21.193 1.00 76.25 101 TYR A N 1
ATOM 790 C CA . TYR A 1 101 ? 4.637 0.833 -20.802 1.00 76.25 101 TYR A CA 1
ATOM 791 C C . TYR A 1 101 ? 3.668 1.120 -21.941 1.00 76.25 101 TYR A C 1
ATOM 793 O O . TYR A 1 101 ? 2.519 1.474 -21.696 1.00 76.25 101 TYR A O 1
ATOM 801 N N . HIS A 1 102 ? 4.090 0.878 -23.180 1.00 79.81 102 HIS A N 1
ATOM 802 C CA . HIS A 1 102 ? 3.247 1.014 -24.366 1.00 79.81 102 HIS A CA 1
ATOM 803 C C . HIS A 1 102 ? 2.727 -0.332 -24.887 1.00 79.81 102 HIS A C 1
ATOM 805 O O . HIS A 1 102 ? 1.818 -0.356 -25.715 1.00 79.81 102 HIS A O 1
ATOM 811 N N . ASP A 1 103 ? 3.256 -1.452 -24.389 1.00 86.06 103 ASP A N 1
ATOM 812 C CA . ASP A 1 103 ? 2.910 -2.793 -24.855 1.00 86.06 103 ASP A CA 1
ATOM 813 C C . ASP A 1 103 ? 2.207 -3.604 -23.758 1.00 86.06 103 ASP A C 1
ATOM 815 O O . ASP A 1 103 ? 2.820 -4.149 -22.837 1.00 86.06 103 ASP A O 1
ATOM 819 N N . LYS A 1 104 ? 0.884 -3.715 -23.906 1.00 87.88 104 LYS A N 1
ATOM 820 C CA . LYS A 1 104 ? 0.013 -4.473 -23.006 1.00 87.88 104 LYS A CA 1
ATOM 821 C C . LYS A 1 104 ? 0.396 -5.950 -22.903 1.00 87.88 104 LYS A C 1
ATOM 823 O O . LYS A 1 104 ? 0.295 -6.526 -21.819 1.00 87.88 104 LYS A O 1
ATOM 828 N N . ASP A 1 105 ? 0.793 -6.579 -24.004 1.00 89.38 105 ASP A N 1
ATOM 829 C CA . ASP A 1 105 ? 1.096 -8.011 -24.023 1.00 89.38 105 ASP A CA 1
ATOM 830 C C . ASP A 1 105 ? 2.423 -8.283 -23.315 1.00 89.38 105 ASP A C 1
ATOM 832 O O . ASP A 1 105 ? 2.528 -9.222 -22.517 1.00 89.38 105 ASP A O 1
ATOM 836 N N . ARG A 1 106 ? 3.416 -7.410 -23.517 1.00 86.25 106 ARG A N 1
ATOM 837 C CA . ARG A 1 106 ? 4.673 -7.443 -22.758 1.00 86.25 106 ARG A CA 1
ATOM 838 C C . ARG A 1 106 ? 4.446 -7.174 -21.276 1.00 86.25 106 ARG A C 1
ATOM 840 O O . ARG A 1 106 ? 4.966 -7.932 -20.459 1.00 86.25 106 ARG A O 1
ATOM 847 N N . TRP A 1 107 ? 3.635 -6.175 -20.924 1.00 87.06 107 TRP A N 1
ATOM 848 C CA . TRP A 1 107 ? 3.262 -5.901 -19.533 1.00 87.06 107 TRP A CA 1
ATOM 849 C C . TRP A 1 107 ? 2.655 -7.135 -18.858 1.00 87.06 107 TRP A C 1
ATOM 851 O O . TRP A 1 107 ? 3.147 -7.585 -17.823 1.00 87.06 107 TRP A O 1
ATOM 861 N N . ASN A 1 108 ? 1.637 -7.730 -19.487 1.00 87.94 108 ASN A N 1
ATOM 862 C CA . ASN A 1 108 ? 0.961 -8.921 -18.971 1.00 87.94 108 ASN A CA 1
ATOM 863 C C . ASN A 1 108 ? 1.912 -10.115 -18.838 1.00 87.94 108 ASN A C 1
ATOM 865 O O . ASN A 1 108 ? 1.820 -10.865 -17.871 1.00 87.94 108 ASN A O 1
ATOM 869 N N . THR A 1 109 ? 2.839 -10.276 -19.785 1.00 87.81 109 THR A N 1
ATOM 870 C CA . THR A 1 109 ? 3.862 -11.328 -19.730 1.00 87.81 109 THR A CA 1
ATOM 871 C C . THR A 1 109 ? 4.776 -11.148 -18.518 1.00 87.81 109 THR A C 1
ATOM 873 O O . THR A 1 109 ? 5.052 -12.119 -17.821 1.00 87.81 109 THR A O 1
ATOM 876 N N . ILE A 1 110 ? 5.207 -9.914 -18.232 1.00 85.31 110 ILE A N 1
ATOM 877 C CA . ILE A 1 110 ? 6.097 -9.602 -17.103 1.00 85.31 110 ILE A CA 1
ATOM 878 C C . ILE A 1 110 ? 5.403 -9.853 -15.763 1.00 85.31 110 ILE A C 1
ATOM 880 O O . ILE A 1 110 ? 5.963 -10.534 -14.909 1.00 85.31 110 ILE A O 1
ATOM 884 N N . ILE A 1 111 ? 4.190 -9.327 -15.560 1.00 86.25 111 ILE A N 1
ATOM 885 C CA . ILE A 1 111 ? 3.492 -9.470 -14.268 1.00 86.25 111 ILE A CA 1
ATOM 886 C C . ILE A 1 111 ? 3.019 -10.907 -14.005 1.00 86.25 111 ILE A C 1
ATOM 888 O O . ILE A 1 111 ? 2.784 -11.274 -12.856 1.00 86.25 111 ILE A O 1
ATOM 892 N N . ALA A 1 112 ? 2.883 -11.723 -15.054 1.00 86.31 112 ALA A N 1
ATOM 893 C CA . ALA A 1 112 ? 2.544 -13.137 -14.938 1.00 86.31 112 ALA A CA 1
ATOM 894 C C . ALA A 1 112 ? 3.770 -14.043 -14.718 1.00 86.31 112 ALA A C 1
ATOM 896 O O . ALA A 1 112 ? 3.589 -15.226 -14.426 1.00 86.31 112 ALA A O 1
ATOM 897 N N . ASP A 1 113 ? 4.997 -13.528 -14.859 1.00 86.06 113 ASP A N 1
ATOM 898 C CA . ASP A 1 113 ? 6.223 -14.311 -14.706 1.00 86.06 113 ASP A CA 1
ATOM 899 C C . ASP A 1 113 ? 6.486 -14.645 -13.218 1.00 86.06 113 ASP A C 1
ATOM 901 O O . ASP A 1 113 ? 6.746 -13.745 -12.406 1.00 86.06 113 ASP A O 1
ATOM 905 N N . PRO A 1 114 ? 6.494 -15.936 -12.825 1.00 85.62 114 PRO A N 1
ATOM 906 C CA . PRO A 1 114 ? 6.786 -16.338 -11.449 1.00 85.62 114 PRO A CA 1
ATOM 907 C C . PRO A 1 114 ? 8.172 -15.900 -10.952 1.00 85.62 114 PRO A C 1
ATOM 909 O O . PRO A 1 114 ? 8.355 -15.683 -9.752 1.00 85.62 114 PRO A O 1
ATOM 912 N N . GLY A 1 115 ? 9.158 -15.761 -11.843 1.00 85.69 115 GLY A N 1
ATOM 913 C CA . GLY A 1 115 ? 10.498 -15.278 -11.510 1.00 85.69 115 GLY A CA 1
ATOM 914 C C . GLY A 1 115 ? 10.514 -13.798 -11.119 1.00 85.69 115 GLY A C 1
ATOM 915 O O . GLY A 1 115 ? 11.274 -13.400 -10.226 1.00 85.69 115 GLY A O 1
ATOM 916 N N . VAL A 1 116 ? 9.635 -12.996 -11.727 1.00 85.75 116 VAL A N 1
ATOM 917 C CA . VAL A 1 116 ? 9.440 -11.581 -11.380 1.00 85.75 116 VAL A CA 1
ATOM 918 C C . VAL A 1 116 ? 8.803 -11.472 -9.998 1.00 85.75 116 VAL A C 1
ATOM 920 O O . VAL A 1 116 ? 9.332 -10.752 -9.150 1.00 85.75 116 VAL A O 1
ATOM 923 N N . LEU A 1 117 ? 7.752 -12.252 -9.719 1.00 86.25 117 LEU A N 1
ATOM 924 C CA . LEU A 1 117 ? 7.137 -12.304 -8.388 1.00 86.25 117 LEU A CA 1
ATOM 925 C C . LEU A 1 117 ? 8.136 -12.758 -7.313 1.00 86.25 117 LEU A C 1
ATOM 927 O O . LEU A 1 117 ? 8.269 -12.109 -6.278 1.00 86.25 117 LEU A O 1
ATOM 931 N N . HIS A 1 118 ? 8.894 -13.830 -7.560 1.00 85.88 118 HIS A N 1
ATOM 932 C CA . HIS A 1 118 ? 9.906 -14.304 -6.611 1.00 85.88 118 HIS A CA 1
ATOM 933 C C . HIS A 1 118 ? 10.958 -13.225 -6.300 1.00 85.88 118 HIS A C 1
ATOM 935 O O . HIS A 1 118 ? 11.349 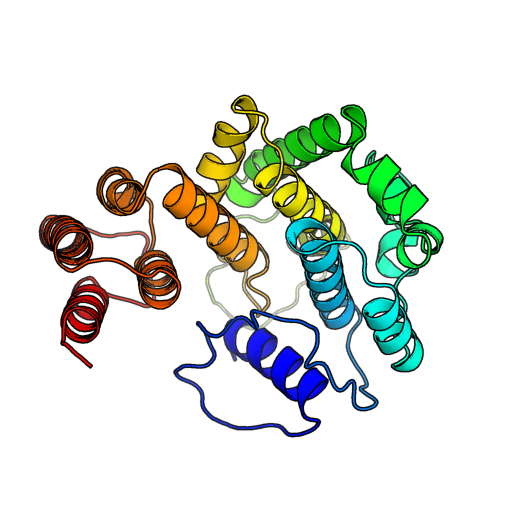-13.022 -5.149 1.00 85.88 118 HIS A O 1
ATOM 941 N N . THR A 1 119 ? 11.390 -12.487 -7.322 1.00 86.19 119 THR A N 1
ATOM 942 C CA . THR A 1 119 ? 12.332 -11.374 -7.161 1.00 86.19 119 THR A CA 1
ATOM 943 C C . THR A 1 119 ? 11.718 -10.200 -6.398 1.00 86.19 119 THR A C 1
ATOM 945 O O . THR A 1 119 ? 12.405 -9.586 -5.577 1.00 86.19 119 THR A O 1
ATOM 948 N N . ALA A 1 120 ? 10.447 -9.889 -6.654 1.00 87.81 120 ALA A N 1
ATOM 949 C CA . ALA A 1 120 ? 9.701 -8.864 -5.937 1.00 87.81 120 ALA A CA 1
ATOM 950 C C . ALA A 1 120 ? 9.624 -9.186 -4.439 1.00 87.81 120 ALA A C 1
ATOM 952 O O . ALA A 1 120 ? 9.996 -8.354 -3.618 1.00 87.81 120 ALA A O 1
ATOM 953 N N . LEU A 1 121 ? 9.265 -10.417 -4.070 1.00 88.69 121 LEU A N 1
ATOM 954 C CA . LEU A 1 121 ? 9.216 -10.844 -2.665 1.00 88.69 121 LEU A CA 1
ATOM 955 C C . LEU A 1 121 ? 10.577 -10.724 -1.977 1.00 88.69 121 LEU A C 1
ATOM 957 O O . LEU A 1 121 ? 10.672 -10.137 -0.904 1.00 88.69 121 LEU A O 1
ATOM 961 N N . ARG A 1 122 ? 11.654 -11.176 -2.633 1.00 88.19 122 ARG A N 1
ATOM 962 C CA . ARG A 1 122 ? 13.019 -11.023 -2.104 1.00 88.19 122 ARG A CA 1
ATOM 963 C C . ARG A 1 122 ? 13.414 -9.554 -1.932 1.00 88.19 122 ARG A C 1
ATOM 965 O O . ARG A 1 122 ? 14.147 -9.216 -1.007 1.00 88.19 122 ARG A O 1
ATOM 972 N N . THR A 1 123 ? 12.940 -8.686 -2.823 1.00 88.81 123 THR A N 1
ATOM 973 C CA . THR A 1 123 ? 13.155 -7.237 -2.734 1.00 88.81 123 THR A CA 1
ATOM 974 C C . THR A 1 123 ? 12.404 -6.650 -1.540 1.00 88.81 123 THR A C 1
ATOM 976 O O . THR A 1 123 ? 12.962 -5.817 -0.835 1.00 88.81 123 THR A O 1
ATOM 979 N N . LEU A 1 124 ? 11.178 -7.108 -1.273 1.00 91.06 124 LEU A N 1
ATOM 980 C CA . LEU A 1 124 ? 10.402 -6.696 -0.103 1.00 91.06 124 LEU A CA 1
ATOM 981 C C . LEU A 1 124 ? 11.014 -7.187 1.212 1.00 91.06 124 LEU A C 1
ATOM 983 O O . LEU A 1 124 ? 11.048 -6.416 2.165 1.00 91.06 124 LEU A O 1
ATOM 987 N N . ASP A 1 125 ? 11.527 -8.420 1.267 1.00 91.00 125 ASP A N 1
ATOM 988 C CA . ASP A 1 125 ? 12.226 -8.921 2.458 1.00 91.00 125 ASP A CA 1
ATOM 989 C C . ASP A 1 125 ? 13.505 -8.114 2.708 1.00 91.00 125 ASP A C 1
ATOM 991 O O . ASP A 1 125 ? 13.741 -7.668 3.826 1.00 91.00 125 ASP A O 1
ATOM 995 N N . HIS A 1 126 ? 14.291 -7.836 1.661 1.00 89.44 126 HIS A N 1
ATOM 996 C CA . HIS A 1 126 ? 15.474 -6.987 1.791 1.00 89.44 126 HIS A CA 1
ATOM 997 C C . HIS A 1 126 ? 15.119 -5.563 2.240 1.00 89.44 126 HIS A C 1
ATOM 999 O O . HIS A 1 126 ? 15.762 -5.029 3.140 1.00 89.44 126 HIS A O 1
ATOM 1005 N N . TYR A 1 127 ? 14.079 -4.966 1.648 1.00 90.06 127 TYR A N 1
ATOM 1006 C CA . TYR A 1 127 ? 13.559 -3.663 2.059 1.00 90.06 127 TYR A CA 1
ATOM 1007 C C . TYR A 1 127 ? 13.149 -3.668 3.532 1.00 90.06 127 TYR A C 1
ATOM 1009 O O . TYR A 1 127 ? 13.549 -2.777 4.276 1.00 90.06 127 TYR A O 1
ATOM 1017 N N . HIS A 1 128 ? 12.390 -4.673 3.966 1.00 90.31 128 HIS A N 1
ATOM 1018 C CA . HIS A 1 128 ? 12.004 -4.801 5.361 1.00 90.31 128 HIS A CA 1
ATOM 1019 C C . HIS A 1 128 ? 13.239 -4.895 6.262 1.00 90.31 128 HIS A C 1
ATOM 1021 O O . HIS A 1 128 ? 13.367 -4.114 7.197 1.00 90.31 128 HIS A O 1
ATOM 1027 N N . ASP A 1 129 ? 14.170 -5.803 5.980 1.00 89.31 129 ASP A N 1
ATOM 1028 C CA . ASP A 1 129 ? 15.298 -6.058 6.875 1.00 89.31 129 ASP A CA 1
ATOM 1029 C C . ASP A 1 129 ? 16.265 -4.869 6.960 1.00 89.31 129 ASP A C 1
ATOM 1031 O O . ASP A 1 129 ? 16.721 -4.536 8.056 1.00 89.31 129 ASP A O 1
ATOM 1035 N N . TRP A 1 130 ? 16.558 -4.215 5.834 1.00 88.38 130 TRP A N 1
ATOM 1036 C CA . TRP A 1 130 ? 17.472 -3.071 5.774 1.00 88.38 130 TRP A CA 1
ATOM 1037 C C . TRP A 1 130 ? 16.798 -1.760 6.197 1.00 88.38 130 TRP A C 1
ATOM 1039 O O . TRP A 1 130 ? 17.276 -1.092 7.114 1.00 88.38 130 TRP A O 1
ATOM 1049 N N . TRP A 1 131 ? 15.680 -1.388 5.565 1.00 87.00 131 TRP A N 1
ATOM 1050 C CA . TRP A 1 131 ? 15.052 -0.080 5.777 1.00 87.00 131 TRP A CA 1
ATOM 1051 C C . TRP A 1 131 ? 14.221 -0.035 7.055 1.00 87.00 131 TRP A C 1
ATOM 1053 O O . TRP A 1 131 ? 14.409 0.860 7.876 1.00 87.00 131 TRP A O 1
ATOM 1063 N N . ILE A 1 132 ? 13.314 -1.002 7.233 1.00 86.00 132 ILE A N 1
ATOM 1064 C CA . ILE A 1 132 ? 12.396 -1.049 8.384 1.00 86.00 132 ILE A CA 1
ATOM 1065 C C . ILE A 1 132 ? 13.091 -1.631 9.618 1.00 86.00 132 ILE A C 1
ATOM 1067 O O . ILE A 1 132 ? 12.848 -1.168 10.726 1.00 86.00 132 ILE A O 1
ATOM 1071 N N . GLY A 1 133 ? 13.957 -2.629 9.443 1.00 84.31 133 GLY A N 1
ATOM 1072 C CA . GLY A 1 133 ? 14.691 -3.289 10.523 1.00 84.31 133 GLY A CA 1
ATOM 1073 C C . GLY A 1 133 ? 15.997 -2.596 10.910 1.00 84.31 133 GLY A C 1
ATOM 1074 O O . GLY A 1 133 ? 16.570 -2.929 11.943 1.00 84.31 133 GLY A O 1
ATOM 1075 N N . GLY A 1 134 ? 16.480 -1.652 10.097 1.00 81.88 134 GLY A N 1
ATOM 1076 C CA . GLY A 1 134 ? 17.713 -0.905 10.351 1.00 81.88 134 GLY A CA 1
ATOM 1077 C C . GLY A 1 134 ? 19.007 -1.711 10.176 1.00 81.88 134 GLY A C 1
ATOM 1078 O O . GLY A 1 134 ? 20.085 -1.232 10.531 1.00 81.88 134 GLY A O 1
ATOM 1079 N N . ASN A 1 135 ? 18.945 -2.936 9.643 1.00 82.56 135 ASN A N 1
ATOM 1080 C CA . ASN A 1 135 ? 20.118 -3.803 9.556 1.00 82.56 135 ASN A CA 1
ATOM 1081 C C . ASN A 1 135 ? 21.109 -3.304 8.498 1.00 82.56 135 ASN A C 1
ATOM 1083 O O . ASN A 1 135 ? 20.785 -3.253 7.315 1.00 82.56 135 ASN A O 1
ATOM 1087 N N . GLY A 1 136 ? 22.346 -3.010 8.908 1.00 76.00 136 GLY A N 1
ATOM 1088 C CA . GLY A 1 136 ? 23.421 -2.612 7.990 1.00 76.00 136 GLY A CA 1
ATOM 1089 C C . GL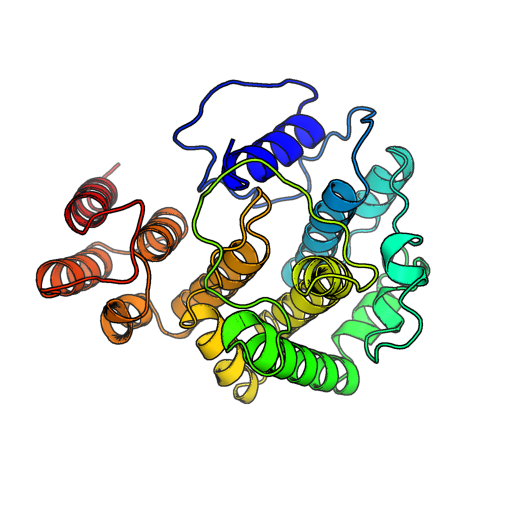Y A 1 136 ? 23.338 -1.165 7.496 1.00 76.00 136 GLY A C 1
ATOM 1090 O O . GLY A 1 136 ? 24.051 -0.812 6.559 1.00 76.00 136 GLY A O 1
ATOM 1091 N N . ARG A 1 137 ? 22.488 -0.345 8.121 1.00 75.38 137 ARG A N 1
ATOM 1092 C CA . ARG A 1 137 ? 22.410 1.100 7.897 1.00 75.38 137 ARG A CA 1
ATOM 1093 C C . ARG A 1 137 ? 23.637 1.823 8.449 1.00 75.38 137 ARG A C 1
ATOM 1095 O O . ARG A 1 137 ? 24.181 1.435 9.485 1.00 75.38 137 ARG A O 1
ATOM 1102 N N . THR A 1 138 ? 24.072 2.861 7.743 1.00 71.44 138 THR A N 1
ATOM 1103 C CA . THR A 1 138 ? 25.209 3.706 8.138 1.00 71.44 138 THR A CA 1
ATOM 1104 C C . THR A 1 138 ? 24.785 4.932 8.936 1.00 71.44 138 THR A C 1
ATOM 1106 O O . THR A 1 138 ? 25.608 5.501 9.654 1.00 71.44 138 THR A O 1
ATOM 1109 N N . ASP A 1 139 ? 23.518 5.330 8.837 1.00 65.75 139 ASP A N 1
ATOM 1110 C CA . ASP A 1 139 ? 22.991 6.491 9.544 1.00 65.75 139 ASP A CA 1
ATOM 1111 C C . ASP A 1 139 ? 22.682 6.103 11.004 1.00 65.75 139 ASP A C 1
ATOM 1113 O O . ASP A 1 139 ? 21.776 5.314 11.281 1.00 65.75 139 ASP A O 1
ATOM 1117 N N . SER A 1 140 ? 23.444 6.634 11.967 1.00 50.50 140 SER A N 1
ATOM 1118 C CA . SER A 1 140 ? 23.158 6.445 13.394 1.00 50.50 140 SER A CA 1
ATOM 1119 C C . SER A 1 140 ? 21.886 7.203 13.782 1.00 50.50 140 SER A C 1
ATOM 1121 O O . SER A 1 140 ? 21.809 8.415 13.580 1.00 50.50 140 SER A O 1
ATOM 1123 N N . LEU A 1 141 ? 20.936 6.498 14.400 1.00 50.25 141 LEU A N 1
ATOM 1124 C CA . LEU A 1 141 ? 19.598 6.943 14.832 1.00 50.25 141 LEU A CA 1
ATOM 1125 C C . LEU A 1 141 ? 19.562 8.148 15.808 1.00 50.25 141 LEU A C 1
ATOM 1127 O O . LEU A 1 141 ? 18.482 8.552 16.227 1.00 50.25 141 LEU A O 1
ATOM 1131 N N . ASP A 1 142 ? 20.713 8.728 16.161 1.00 39.34 142 ASP A N 1
ATOM 1132 C CA . ASP A 1 142 ? 20.880 9.712 17.241 1.00 39.34 142 ASP A CA 1
ATOM 1133 C C . ASP A 1 142 ? 20.958 11.181 16.793 1.00 39.34 142 ASP A C 1
ATOM 1135 O O . ASP A 1 142 ? 21.120 12.067 17.634 1.00 39.34 142 ASP A O 1
ATOM 1139 N N . GLN A 1 143 ? 20.806 11.503 15.505 1.00 38.97 143 GLN A N 1
ATOM 1140 C CA . GLN A 1 143 ? 20.676 12.911 15.103 1.00 38.97 143 GLN A CA 1
ATOM 1141 C C . GLN A 1 143 ? 19.243 13.405 15.313 1.00 38.97 143 GLN A C 1
ATOM 1143 O O . GLN A 1 143 ? 18.477 13.656 14.383 1.00 38.97 143 GLN A O 1
ATOM 1148 N N . GLY A 1 144 ? 18.891 13.557 16.589 1.00 33.09 144 GLY A N 1
ATOM 1149 C CA . GLY A 1 144 ? 17.786 14.399 16.999 1.00 33.09 144 GLY A CA 1
ATOM 1150 C C . GLY A 1 144 ? 17.998 15.816 16.475 1.00 33.09 144 GLY A C 1
ATOM 1151 O O . GLY A 1 144 ? 19.022 16.421 16.762 1.00 33.09 144 GLY A O 1
ATOM 1152 N N . ALA A 1 145 ? 17.036 16.297 15.689 1.00 34.09 145 ALA A N 1
ATOM 1153 C CA . ALA A 1 145 ? 16.419 17.630 15.712 1.00 34.09 145 ALA A CA 1
ATOM 1154 C C . ALA A 1 145 ? 17.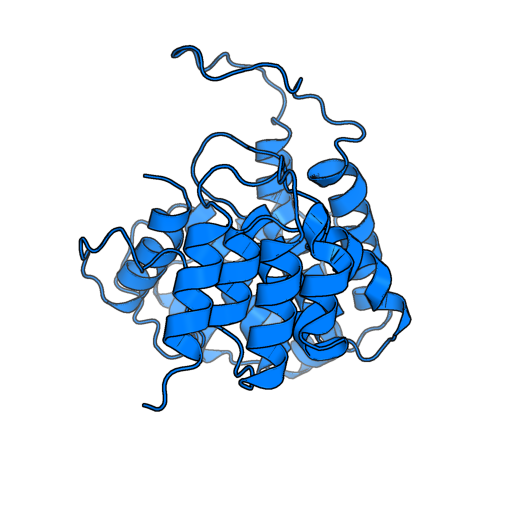245 18.891 16.080 1.00 34.09 145 ALA A C 1
ATOM 1156 O O . ALA A 1 145 ? 16.637 19.891 16.450 1.00 34.09 145 ALA A O 1
ATOM 1157 N N . ASN A 1 146 ? 18.571 18.907 15.958 1.00 32.75 146 ASN A N 1
ATOM 1158 C CA . ASN A 1 146 ? 19.395 20.076 16.245 1.00 32.75 146 ASN A CA 1
ATOM 1159 C C . ASN A 1 146 ? 20.141 20.533 14.992 1.00 32.75 146 ASN A C 1
ATOM 1161 O O . ASN A 1 146 ? 21.077 19.891 14.530 1.00 32.75 146 ASN A O 1
ATOM 1165 N N . ASP A 1 147 ? 19.682 21.683 14.503 1.00 34.91 147 ASP A N 1
ATOM 1166 C CA . ASP A 1 147 ? 20.442 22.736 13.840 1.00 34.91 147 ASP A CA 1
ATOM 1167 C C . ASP A 1 147 ? 21.377 22.347 12.682 1.00 34.91 147 ASP A C 1
ATOM 1169 O O . ASP A 1 147 ? 22.558 22.067 12.840 1.00 34.91 147 ASP A O 1
ATOM 1173 N N . GLY A 1 148 ? 20.856 22.548 11.470 1.00 32.41 148 GLY A N 1
ATOM 1174 C CA . GLY A 1 148 ? 21.408 23.590 10.599 1.00 32.41 148 GLY A CA 1
ATOM 1175 C C . GLY A 1 148 ? 22.737 23.341 9.889 1.00 32.41 148 GLY A C 1
ATOM 1176 O O . GLY A 1 148 ? 23.182 24.261 9.206 1.00 32.41 148 GLY A O 1
ATOM 1177 N N . ASP A 1 149 ? 23.341 22.158 9.975 1.00 31.48 149 ASP A N 1
ATOM 1178 C CA . ASP A 1 149 ? 24.581 21.876 9.246 1.00 31.48 149 ASP A CA 1
ATOM 1179 C C . ASP A 1 149 ? 24.449 20.623 8.372 1.00 31.48 149 ASP A C 1
ATOM 1181 O O . ASP A 1 149 ? 24.493 19.482 8.834 1.00 31.48 149 ASP A O 1
ATOM 1185 N N . ILE A 1 150 ? 24.254 20.857 7.070 1.00 40.19 150 ILE A N 1
ATOM 1186 C CA . ILE A 1 150 ? 24.317 19.840 6.017 1.00 40.19 150 ILE A CA 1
ATOM 1187 C C . ILE A 1 150 ? 25.796 19.472 5.865 1.00 40.19 150 ILE A C 1
ATOM 1189 O O . ILE A 1 150 ? 26.509 19.967 4.991 1.00 40.19 150 ILE A O 1
ATOM 1193 N N . GLY A 1 151 ? 26.270 18.629 6.780 1.00 33.78 151 GLY A N 1
ATOM 1194 C CA . GLY A 1 151 ? 27.596 18.041 6.748 1.00 33.78 151 GLY A CA 1
ATOM 1195 C C . GLY A 1 151 ? 27.715 17.091 5.563 1.00 33.78 151 GLY A C 1
ATOM 1196 O O . GLY A 1 151 ? 27.155 15.997 5.558 1.00 33.78 151 GLY A O 1
ATOM 1197 N N . SER A 1 152 ? 28.462 17.532 4.557 1.00 42.72 152 SER A N 1
ATOM 1198 C CA . SER A 1 152 ? 28.955 16.741 3.437 1.00 42.72 152 SER A CA 1
ATOM 1199 C C . SER A 1 152 ? 29.625 15.448 3.914 1.00 42.72 152 SER A C 1
ATOM 1201 O O . SER A 1 152 ? 30.687 15.500 4.537 1.00 42.72 152 SER A O 1
ATOM 1203 N N . ASN A 1 153 ? 29.053 14.300 3.563 1.00 37.50 153 ASN A N 1
ATOM 1204 C CA . ASN A 1 153 ? 29.760 13.025 3.562 1.00 37.50 153 ASN A CA 1
ATOM 1205 C C . ASN A 1 153 ? 29.597 12.402 2.172 1.00 37.50 153 ASN A C 1
ATOM 1207 O O . ASN A 1 153 ? 28.480 12.158 1.725 1.00 37.50 153 ASN A O 1
ATOM 1211 N N . ASP A 1 154 ? 30.720 12.170 1.490 1.00 39.97 154 ASP A N 1
ATOM 1212 C CA . ASP A 1 154 ? 30.850 11.629 0.124 1.00 39.97 154 ASP A CA 1
ATOM 1213 C C . ASP A 1 154 ? 30.487 10.123 0.015 1.00 39.97 154 ASP A C 1
ATOM 1215 O O . ASP A 1 154 ? 31.107 9.349 -0.715 1.00 39.97 154 ASP A O 1
ATOM 1219 N N . GLY A 1 155 ? 29.453 9.684 0.732 1.00 45.47 155 GLY A N 1
ATOM 1220 C CA . GLY A 1 155 ? 28.787 8.393 0.570 1.00 45.47 155 GLY A CA 1
ATOM 1221 C C . GLY A 1 155 ? 27.286 8.641 0.491 1.00 45.47 155 GLY A C 1
ATOM 1222 O O . GLY A 1 155 ? 26.761 9.434 1.267 1.00 45.47 155 GLY A O 1
ATOM 1223 N N . ALA A 1 156 ? 26.588 8.022 -0.466 1.00 56.62 156 ALA A N 1
ATOM 1224 C CA . ALA A 1 156 ? 25.136 8.158 -0.551 1.00 56.62 156 ALA A CA 1
ATOM 1225 C C . ALA A 1 156 ? 24.519 7.761 0.800 1.00 56.62 156 ALA A C 1
ATOM 1227 O O . ALA A 1 156 ? 24.717 6.629 1.239 1.00 56.62 156 ALA A O 1
ATOM 1228 N N . SER A 1 157 ? 23.809 8.686 1.454 1.00 76.56 157 SER A N 1
ATOM 1229 C CA . SER A 1 157 ? 23.105 8.399 2.708 1.00 76.56 157 SER A CA 1
ATOM 1230 C C . SER A 1 157 ? 22.138 7.227 2.524 1.00 76.56 157 SER A C 1
ATOM 1232 O O . SER A 1 157 ? 21.683 6.963 1.398 1.00 76.56 157 SER A O 1
ATOM 1234 N N . ASP A 1 158 ? 21.772 6.530 3.607 1.00 77.44 158 ASP A N 1
ATOM 1235 C CA . ASP A 1 158 ? 20.787 5.442 3.508 1.00 77.44 158 ASP A CA 1
ATOM 1236 C C . ASP A 1 158 ? 19.484 5.960 2.876 1.00 77.44 158 ASP A C 1
ATOM 1238 O O . ASP A 1 158 ? 18.850 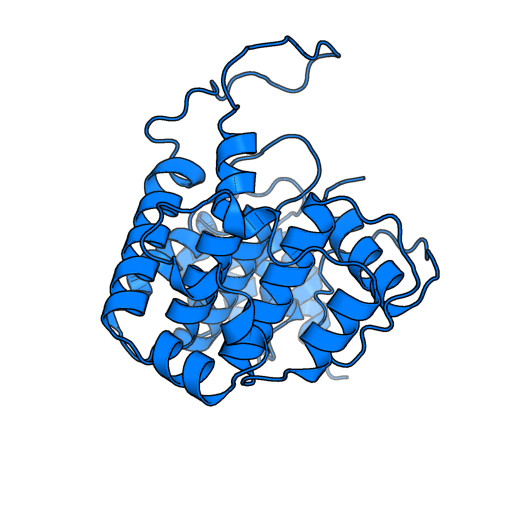5.268 2.079 1.00 77.44 158 ASP A O 1
ATOM 1242 N N . TRP A 1 159 ? 19.124 7.220 3.145 1.00 77.50 159 TRP A N 1
ATOM 1243 C CA . TRP A 1 159 ? 17.996 7.900 2.508 1.00 77.50 159 TRP A CA 1
ATOM 1244 C C . TRP A 1 159 ? 18.121 8.019 0.984 1.00 77.50 159 TRP A C 1
ATOM 1246 O O . TRP A 1 159 ? 17.167 7.716 0.261 1.00 77.50 159 TRP A O 1
ATOM 1256 N N . GLN A 1 160 ? 19.285 8.426 0.470 1.00 76.38 160 GLN A N 1
ATOM 1257 C CA . GLN A 1 160 ? 19.509 8.494 -0.975 1.00 76.38 160 GLN A CA 1
ATOM 1258 C C . GLN A 1 160 ? 19.422 7.098 -1.603 1.00 76.38 160 GLN A C 1
ATOM 1260 O O . GLN A 1 160 ? 18.846 6.935 -2.682 1.00 76.38 160 GLN A O 1
ATOM 1265 N N . THR A 1 161 ? 19.939 6.081 -0.909 1.00 79.69 161 THR A N 1
ATOM 1266 C CA . THR A 1 161 ? 19.815 4.679 -1.325 1.00 79.69 161 THR A CA 1
ATOM 1267 C C . THR A 1 161 ? 18.351 4.246 -1.374 1.00 79.69 161 THR A C 1
ATOM 1269 O O . THR A 1 161 ? 17.921 3.670 -2.374 1.00 79.69 161 THR A O 1
ATOM 1272 N N . PHE A 1 162 ? 17.553 4.593 -0.363 1.00 80.81 162 PHE A N 1
ATOM 1273 C CA . PHE A 1 162 ? 16.128 4.280 -0.327 1.00 80.81 162 PHE A CA 1
ATOM 1274 C C . PHE A 1 162 ? 15.371 4.957 -1.471 1.00 80.81 162 PHE A C 1
ATOM 1276 O O . PHE A 1 162 ? 14.652 4.282 -2.207 1.00 80.81 162 PHE A O 1
ATOM 1283 N N . CYS A 1 163 ? 15.600 6.253 -1.699 1.00 77.00 163 CYS A N 1
ATOM 1284 C CA . CYS A 1 163 ? 15.017 6.976 -2.832 1.00 77.00 163 CYS A CA 1
ATOM 1285 C C . CYS A 1 163 ? 15.351 6.300 -4.172 1.00 77.00 163 CYS A C 1
ATOM 1287 O O . CYS A 1 163 ? 14.489 6.175 -5.043 1.00 77.00 163 CYS A O 1
ATOM 1289 N N . ASN A 1 164 ? 16.579 5.796 -4.316 1.00 76.06 164 ASN A N 1
ATOM 1290 C CA . ASN A 1 164 ? 17.028 5.101 -5.519 1.00 76.06 164 ASN A CA 1
ATOM 1291 C C . ASN A 1 164 ? 16.401 3.707 -5.695 1.00 76.06 164 ASN A C 1
ATOM 1293 O O . ASN A 1 164 ? 16.292 3.230 -6.820 1.00 76.06 164 ASN A O 1
ATOM 1297 N N . ILE A 1 165 ? 15.974 3.018 -4.641 1.00 79.81 165 ILE A N 1
ATOM 1298 C CA . ILE A 1 165 ? 15.309 1.708 -4.789 1.00 79.81 165 ILE A CA 1
ATOM 1299 C C . ILE A 1 165 ? 13.785 1.804 -4.710 1.00 79.81 165 ILE A C 1
ATOM 1301 O O . ILE A 1 165 ? 13.094 0.851 -5.066 1.00 79.81 165 ILE A O 1
ATOM 1305 N N . PHE A 1 166 ? 13.248 2.951 -4.299 1.00 82.12 166 PHE A N 1
ATOM 1306 C CA . PHE A 1 166 ? 11.838 3.121 -3.977 1.00 82.12 166 PHE A CA 1
ATOM 1307 C C . PHE A 1 166 ? 10.858 2.668 -5.081 1.00 82.12 166 PHE A C 1
ATOM 1309 O O . PHE A 1 166 ? 9.969 1.877 -4.766 1.00 82.12 166 PHE A O 1
ATOM 1316 N N . PRO A 1 167 ? 11.021 3.033 -6.371 1.00 79.75 167 PRO A N 1
ATOM 1317 C CA . PRO A 1 167 ? 10.142 2.538 -7.435 1.00 79.75 167 PRO A CA 1
ATOM 1318 C C . PRO A 1 167 ? 10.117 1.019 -7.575 1.00 79.75 167 PRO A C 1
ATOM 1320 O O . PRO A 1 167 ? 9.069 0.427 -7.824 1.00 79.75 167 PRO A O 1
ATOM 1323 N N . ILE A 1 168 ? 11.262 0.376 -7.352 1.00 83.94 168 ILE A N 1
ATOM 1324 C CA . ILE A 1 168 ? 11.394 -1.078 -7.405 1.00 83.94 168 ILE A CA 1
ATOM 1325 C C . ILE A 1 168 ? 10.656 -1.707 -6.216 1.00 83.94 168 ILE A C 1
ATOM 1327 O O . ILE A 1 168 ? 9.939 -2.693 -6.390 1.00 83.94 168 ILE A O 1
ATOM 1331 N N . VAL A 1 169 ? 10.782 -1.123 -5.020 1.00 87.56 169 VAL A N 1
ATOM 1332 C CA . VAL A 1 169 ? 10.060 -1.566 -3.815 1.00 87.56 169 VAL A CA 1
ATOM 1333 C C . VAL A 1 169 ? 8.550 -1.376 -3.982 1.00 87.56 169 VAL A C 1
ATOM 1335 O O . VAL A 1 169 ? 7.788 -2.299 -3.706 1.00 87.56 169 VAL A O 1
ATOM 1338 N N . SER A 1 170 ? 8.112 -0.223 -4.492 1.00 86.19 170 SER A N 1
ATOM 1339 C CA . SER A 1 170 ? 6.696 0.080 -4.728 1.00 86.19 170 SER A CA 1
ATOM 1340 C C . SER A 1 170 ? 6.069 -0.859 -5.762 1.00 86.19 170 SER A C 1
ATOM 1342 O O . SER A 1 170 ? 5.005 -1.436 -5.512 1.00 86.19 170 SER A O 1
ATOM 1344 N N . PHE A 1 171 ? 6.759 -1.113 -6.879 1.00 86.25 171 PHE A N 1
ATOM 1345 C CA . PHE A 1 171 ? 6.350 -2.129 -7.852 1.00 86.25 171 PHE A CA 1
ATOM 1346 C C . PHE A 1 171 ? 6.254 -3.517 -7.208 1.00 86.25 171 PHE A C 1
ATOM 1348 O O . PHE A 1 171 ? 5.248 -4.207 -7.366 1.00 86.25 171 PHE A O 1
ATOM 1355 N N . SER A 1 172 ? 7.282 -3.908 -6.448 1.00 88.50 172 SER A N 1
ATOM 1356 C CA . SER A 1 172 ? 7.339 -5.218 -5.794 1.00 88.50 172 SER A CA 1
ATOM 1357 C C . SER A 1 172 ? 6.180 -5.421 -4.827 1.00 88.50 172 SER A C 1
ATOM 1359 O O . SER A 1 172 ? 5.580 -6.496 -4.808 1.00 88.50 172 SER A O 1
ATOM 1361 N N . LEU A 1 173 ? 5.847 -4.383 -4.052 1.00 89.81 173 LEU A N 1
ATOM 1362 C CA . LEU A 1 173 ? 4.711 -4.402 -3.143 1.00 89.81 173 LEU A CA 1
ATOM 1363 C C . LEU A 1 173 ? 3.436 -4.600 -3.950 1.00 89.81 173 LEU A C 1
ATOM 1365 O O . LEU A 1 173 ? 2.769 -5.605 -3.756 1.00 89.81 173 LEU A O 1
ATOM 1369 N N . SER A 1 174 ? 3.166 -3.718 -4.912 1.00 88.44 174 SER A N 1
ATOM 1370 C CA . SER A 1 174 ? 1.977 -3.778 -5.773 1.00 88.44 174 SER A CA 1
ATOM 1371 C C . SER A 1 174 ? 1.760 -5.168 -6.377 1.00 88.44 174 SER A C 1
ATOM 1373 O O . SER A 1 174 ? 0.669 -5.726 -6.273 1.00 88.44 174 SER A O 1
ATOM 1375 N N . LEU A 1 175 ? 2.813 -5.759 -6.953 1.00 87.19 175 LEU A N 1
ATOM 1376 C CA . LEU A 1 175 ? 2.754 -7.087 -7.561 1.00 87.19 175 LEU A CA 1
ATOM 1377 C C . LEU A 1 175 ? 2.428 -8.179 -6.530 1.00 87.19 175 LEU A C 1
ATOM 1379 O O . LEU A 1 175 ? 1.621 -9.067 -6.801 1.00 87.19 175 LEU A O 1
ATOM 1383 N N . SER A 1 176 ? 3.026 -8.099 -5.340 1.00 86.06 176 SER A N 1
ATOM 1384 C CA . SER A 1 176 ? 2.745 -9.013 -4.228 1.00 86.06 176 SER A CA 1
ATOM 1385 C C . SER A 1 176 ? 1.292 -8.907 -3.740 1.00 86.06 176 SER A C 1
ATOM 1387 O O . SER A 1 176 ? 0.667 -9.924 -3.442 1.00 86.06 176 SER A O 1
ATOM 1389 N N . LEU A 1 177 ? 0.705 -7.702 -3.720 1.00 85.50 177 LEU A N 1
ATOM 1390 C CA . LEU A 1 177 ? -0.679 -7.506 -3.263 1.00 85.50 177 LEU A CA 1
ATOM 1391 C C . LEU A 1 177 ? -1.707 -8.166 -4.198 1.00 85.50 177 LEU A C 1
ATOM 1393 O O . LEU A 1 177 ? -2.695 -8.720 -3.711 1.00 85.50 177 LEU A O 1
ATOM 1397 N N . VAL A 1 178 ? -1.470 -8.155 -5.516 1.00 81.69 178 VAL A N 1
ATOM 1398 C CA . VAL A 1 178 ? -2.370 -8.787 -6.505 1.00 81.69 178 VAL A CA 1
ATOM 1399 C C . VAL A 1 178 ? -2.084 -10.272 -6.746 1.00 81.69 178 VAL A C 1
ATOM 1401 O O . VAL A 1 178 ? -2.916 -10.984 -7.319 1.00 81.69 178 VAL A O 1
ATOM 1404 N N . SER A 1 179 ? -0.920 -10.765 -6.316 1.00 79.06 179 SER A N 1
ATOM 1405 C CA . SER A 1 179 ? -0.564 -12.179 -6.402 1.00 79.06 179 SER A CA 1
ATOM 1406 C C . SER A 1 179 ? -1.504 -13.026 -5.537 1.00 79.06 179 SER A C 1
ATOM 1408 O O . SER A 1 179 ? -1.731 -12.763 -4.355 1.00 79.06 179 SER A O 1
ATOM 1410 N N . LYS A 1 180 ? -2.052 -14.097 -6.125 1.00 67.31 180 LYS A N 1
ATOM 1411 C CA . LYS A 1 180 ? -2.919 -15.059 -5.419 1.00 67.31 180 LYS A CA 1
ATOM 1412 C C . LYS A 1 180 ? -2.135 -16.061 -4.561 1.00 67.31 180 LYS A C 1
ATOM 1414 O O . LYS A 1 180 ? -2.752 -16.919 -3.929 1.00 67.31 180 LYS A O 1
ATOM 1419 N N . ASN A 1 181 ? -0.802 -15.998 -4.538 1.00 63.00 181 ASN A N 1
ATOM 1420 C CA . ASN A 1 181 ? 0.008 -16.930 -3.761 1.00 63.00 181 ASN A CA 1
ATOM 1421 C C . ASN A 1 181 ? -0.007 -16.558 -2.271 1.00 63.00 181 ASN A C 1
ATOM 1423 O O . ASN A 1 181 ? 0.453 -15.506 -1.843 1.00 63.00 181 ASN A O 1
ATOM 1427 N N . HIS A 1 182 ? -0.537 -17.463 -1.446 1.00 53.84 182 HIS A N 1
ATOM 1428 C CA . HIS A 1 182 ? -0.721 -17.237 -0.008 1.00 53.84 182 HIS A CA 1
ATOM 1429 C C . HIS A 1 182 ? 0.586 -17.127 0.800 1.00 53.84 182 HIS A C 1
ATOM 1431 O O . HIS A 1 182 ? 0.546 -16.615 1.917 1.00 53.84 182 HIS A O 1
ATOM 1437 N N . GLY A 1 183 ? 1.726 -17.564 0.249 1.00 56.12 183 GLY A N 1
ATOM 1438 C CA . GLY A 1 183 ? 3.048 -17.413 0.878 1.00 56.12 183 GLY A CA 1
ATOM 1439 C C . GLY A 1 183 ? 3.536 -15.961 0.955 1.00 56.12 183 GLY A C 1
ATOM 1440 O O . GLY A 1 183 ? 4.408 -15.646 1.758 1.00 56.12 183 GLY A O 1
ATOM 1441 N N . ASP A 1 184 ? 2.920 -15.067 0.182 1.00 61.44 184 ASP A N 1
ATOM 1442 C CA . ASP A 1 184 ? 3.321 -13.664 0.036 1.00 61.44 184 ASP A CA 1
ATOM 1443 C C . ASP A 1 184 ? 2.823 -12.798 1.213 1.00 61.44 184 ASP A C 1
ATOM 1445 O O . ASP A 1 184 ? 3.251 -11.660 1.413 1.00 61.44 184 ASP A O 1
ATOM 1449 N N . ALA A 1 185 ? 1.915 -13.346 2.031 1.00 65.38 185 ALA A N 1
ATOM 1450 C CA . ALA A 1 185 ? 1.288 -12.648 3.147 1.00 65.38 185 ALA A CA 1
ATOM 1451 C C . ALA A 1 185 ? 2.272 -12.221 4.243 1.00 65.38 185 ALA A C 1
ATOM 1453 O O . ALA A 1 185 ? 2.019 -11.231 4.930 1.00 65.38 185 ALA A O 1
ATOM 1454 N N . ASP A 1 186 ? 3.367 -12.955 4.432 1.00 85.25 186 ASP A N 1
ATOM 1455 C CA . ASP A 1 186 ? 4.230 -12.745 5.591 1.00 85.25 186 ASP A CA 1
ATOM 1456 C C . ASP A 1 186 ? 5.061 -11.469 5.452 1.00 85.25 186 ASP A C 1
ATOM 1458 O O . ASP A 1 186 ? 5.090 -10.661 6.380 1.00 85.25 186 ASP A O 1
ATOM 1462 N N . VAL A 1 187 ? 5.665 -11.218 4.286 1.00 88.94 187 VAL A N 1
ATOM 1463 C CA . VAL A 1 187 ? 6.435 -9.984 4.059 1.00 88.94 187 VAL A CA 1
ATOM 1464 C C . VAL A 1 187 ? 5.537 -8.745 4.013 1.00 88.94 187 VAL A C 1
ATOM 1466 O O . VAL A 1 187 ? 5.890 -7.704 4.563 1.00 88.94 187 VAL A O 1
ATOM 1469 N N . VAL A 1 188 ? 4.328 -8.859 3.453 1.00 90.12 188 VAL A N 1
ATOM 1470 C CA . VAL A 1 188 ? 3.353 -7.755 3.437 1.00 90.12 188 VAL A CA 1
ATOM 1471 C C . VAL A 1 188 ? 2.916 -7.400 4.859 1.00 90.12 188 VAL A C 1
ATOM 1473 O O . VAL A 1 188 ? 2.910 -6.225 5.220 1.00 90.12 188 VAL A O 1
ATOM 1476 N N . LYS A 1 189 ? 2.634 -8.397 5.710 1.00 91.94 189 LYS A N 1
ATOM 1477 C CA . LYS A 1 189 ? 2.341 -8.164 7.134 1.00 91.94 189 LYS A CA 1
ATOM 1478 C C . LYS A 1 189 ? 3.510 -7.519 7.864 1.00 91.94 189 LYS A C 1
ATOM 1480 O O . LYS A 1 189 ? 3.289 -6.611 8.659 1.00 91.94 189 LYS A O 1
ATOM 1485 N N . LYS A 1 190 ? 4.743 -7.973 7.611 1.00 91.56 190 LYS A N 1
ATOM 1486 C CA . LYS A 1 190 ? 5.944 -7.364 8.200 1.00 91.56 190 LYS A CA 1
ATOM 1487 C C . LYS A 1 190 ? 6.035 -5.876 7.853 1.00 91.56 190 LYS A C 1
ATOM 1489 O O . LYS A 1 190 ? 6.266 -5.072 8.745 1.00 91.56 190 LYS A O 1
ATOM 1494 N N . ILE A 1 191 ? 5.783 -5.507 6.595 1.0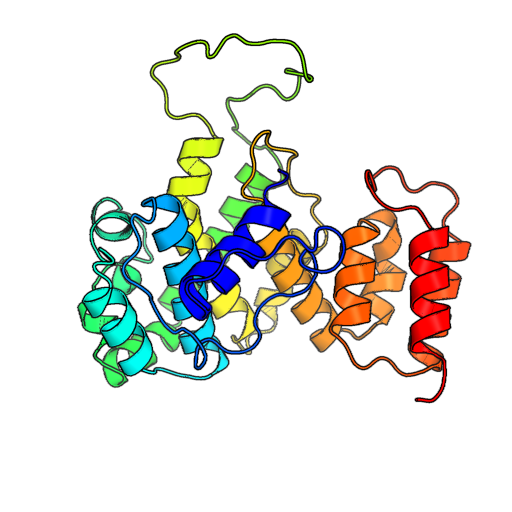0 91.56 191 ILE A N 1
ATOM 1495 C CA . ILE A 1 191 ? 5.765 -4.102 6.155 1.00 91.56 191 ILE A CA 1
ATOM 1496 C C . ILE A 1 191 ? 4.613 -3.330 6.813 1.00 91.56 191 ILE A C 1
ATOM 1498 O O . ILE A 1 191 ? 4.827 -2.225 7.297 1.00 91.56 191 ILE A O 1
ATOM 1502 N N . ALA A 1 192 ? 3.407 -3.903 6.881 1.00 91.81 192 ALA A N 1
ATOM 1503 C CA . ALA A 1 192 ? 2.250 -3.258 7.507 1.00 91.81 192 ALA A CA 1
ATOM 1504 C C . ALA A 1 192 ? 2.473 -2.969 9.005 1.00 91.81 192 ALA A C 1
ATOM 1506 O O . ALA A 1 192 ? 2.119 -1.897 9.493 1.00 91.81 192 ALA A O 1
ATOM 1507 N N . LEU A 1 193 ? 3.083 -3.916 9.724 1.00 91.56 193 LEU A N 1
ATOM 1508 C CA . LEU A 1 193 ? 3.279 -3.887 11.180 1.00 91.56 193 LEU A CA 1
ATOM 1509 C C . LEU A 1 193 ? 4.666 -3.393 11.620 1.00 91.56 193 LEU A C 1
ATOM 1511 O O . LEU A 1 193 ? 4.988 -3.443 12.811 1.00 91.56 193 LEU A O 1
ATOM 1515 N N . GLY A 1 194 ? 5.522 -3.027 10.672 1.00 85.31 194 GLY A N 1
ATOM 1516 C CA . GLY A 1 194 ? 6.852 -2.496 10.927 1.00 85.31 194 GLY A CA 1
ATOM 1517 C C . GLY A 1 194 ? 6.787 -0.974 10.934 1.00 85.31 194 GLY A C 1
ATOM 1518 O O . GLY A 1 194 ? 6.490 -0.405 9.883 1.00 85.31 194 GLY A O 1
ATOM 1519 N N . PRO A 1 195 ? 7.013 -0.294 12.074 1.00 74.25 195 PRO A N 1
ATOM 1520 C CA . PRO A 1 195 ? 7.020 1.160 12.091 1.00 74.25 195 PRO A CA 1
ATOM 1521 C C . PRO A 1 195 ? 8.147 1.658 11.170 1.00 74.25 195 PRO A C 1
ATOM 1523 O O . PRO A 1 195 ? 9.304 1.279 11.366 1.00 74.25 195 PRO A O 1
ATOM 1526 N N . PRO A 1 196 ? 7.832 2.455 10.136 1.00 69.88 196 PRO A N 1
ATOM 1527 C CA . PRO A 1 196 ? 8.855 3.012 9.268 1.00 69.88 196 PRO A CA 1
ATOM 1528 C C . PRO A 1 196 ? 9.758 3.955 10.062 1.00 69.88 196 PRO A C 1
ATOM 1530 O O . PRO A 1 196 ? 9.334 4.581 11.035 1.00 69.88 196 PRO A O 1
ATOM 1533 N N . HIS A 1 197 ? 11.018 4.041 9.645 1.00 64.94 197 HIS A N 1
ATOM 1534 C CA . HIS A 1 197 ? 11.992 4.908 10.291 1.00 64.94 197 HIS A CA 1
ATOM 1535 C C . HIS A 1 197 ? 11.630 6.383 10.067 1.00 64.94 197 HIS A C 1
ATOM 1537 O O . HIS A 1 197 ? 11.345 6.801 8.947 1.00 64.94 197 HIS A O 1
ATOM 1543 N N . SER A 1 198 ? 11.689 7.194 11.125 1.00 54.16 198 SER A N 1
ATOM 1544 C CA . SER A 1 198 ? 11.470 8.642 11.052 1.00 54.16 198 SER A CA 1
ATOM 1545 C C . SER A 1 198 ? 12.622 9.322 10.308 1.00 54.16 198 SER A C 1
ATOM 1547 O O . SER A 1 198 ? 13.601 9.735 10.925 1.00 54.16 198 SER A O 1
ATOM 1549 N N . VAL A 1 199 ? 12.534 9.432 8.981 1.00 51.38 199 VAL A N 1
ATOM 1550 C CA . VAL A 1 199 ? 13.511 10.205 8.201 1.00 51.38 199 VAL A CA 1
ATOM 1551 C C . VAL A 1 199 ? 13.087 11.677 8.164 1.00 51.38 199 VAL A C 1
ATOM 1553 O O . VAL A 1 199 ? 11.935 11.967 7.814 1.00 51.38 199 VAL A O 1
ATOM 1556 N N . PRO A 1 200 ? 13.974 12.620 8.540 1.00 39.88 200 PRO A N 1
ATOM 1557 C CA . PRO A 1 200 ? 13.703 14.039 8.370 1.00 39.88 200 PRO A CA 1
ATOM 1558 C C . PRO A 1 200 ? 13.569 14.359 6.876 1.00 39.88 200 PRO A C 1
ATOM 1560 O O . PRO A 1 200 ? 14.245 13.784 6.034 1.00 39.88 200 PRO A O 1
ATOM 1563 N N . ASP A 1 201 ? 12.669 15.284 6.563 1.00 37.53 201 ASP A N 1
ATOM 1564 C CA . ASP A 1 201 ? 12.318 15.727 5.213 1.00 37.53 201 ASP A CA 1
ATOM 1565 C C . ASP A 1 201 ? 11.427 14.798 4.358 1.00 37.53 201 ASP A C 1
ATOM 1567 O O . ASP A 1 201 ? 11.808 14.086 3.436 1.00 37.53 201 ASP A O 1
ATOM 1571 N N . MET A 1 202 ? 10.130 15.000 4.592 1.00 42.94 202 MET A N 1
ATOM 1572 C CA . MET A 1 202 ? 9.188 15.460 3.562 1.00 42.94 202 MET A CA 1
ATOM 1573 C C . MET A 1 202 ? 8.774 14.537 2.404 1.00 42.94 202 MET A C 1
ATOM 1575 O O . MET A 1 202 ? 8.094 15.035 1.506 1.00 42.94 202 MET A O 1
ATOM 1579 N N . VAL A 1 203 ? 9.016 13.224 2.423 1.00 49.38 203 VAL A N 1
ATOM 1580 C CA . VAL A 1 203 ? 8.415 12.364 1.371 1.00 49.38 203 VAL A CA 1
ATOM 1581 C C . VAL A 1 203 ? 7.590 11.196 1.892 1.00 49.38 203 VAL A C 1
ATOM 1583 O O . VAL A 1 203 ? 6.596 10.855 1.267 1.00 49.38 203 VAL A O 1
ATOM 1586 N N . ALA A 1 204 ? 7.880 10.639 3.070 1.00 67.62 204 ALA A N 1
ATOM 1587 C CA . ALA A 1 204 ? 7.000 9.623 3.667 1.00 67.62 204 ALA A CA 1
ATOM 1588 C C . ALA A 1 204 ? 6.682 8.430 2.721 1.00 67.62 204 ALA A C 1
ATOM 1590 O O . ALA A 1 204 ? 5.613 7.824 2.780 1.00 67.62 204 ALA A O 1
ATOM 1591 N N . ASN A 1 205 ? 7.609 8.099 1.820 1.00 72.56 205 ASN A N 1
ATOM 1592 C CA . ASN A 1 205 ? 7.471 7.032 0.825 1.00 72.56 205 ASN A CA 1
ATOM 1593 C C . ASN A 1 205 ? 7.291 5.651 1.480 1.00 72.56 205 ASN A C 1
ATOM 1595 O O . ASN A 1 205 ? 6.493 4.830 1.038 1.00 72.56 205 ASN A O 1
ATOM 1599 N N . ASP A 1 206 ? 8.010 5.398 2.565 1.00 74.50 206 ASP A N 1
ATOM 1600 C CA . ASP A 1 206 ? 7.887 4.201 3.396 1.00 74.50 206 ASP A CA 1
ATOM 1601 C C . ASP A 1 206 ? 6.546 4.127 4.135 1.00 74.50 206 ASP A C 1
ATOM 1603 O O . ASP A 1 206 ? 5.944 3.058 4.240 1.00 74.50 206 ASP A O 1
ATOM 1607 N N . LEU A 1 207 ? 6.026 5.272 4.567 1.00 79.00 207 LEU A N 1
ATOM 1608 C CA . LEU A 1 207 ? 4.690 5.402 5.138 1.00 79.00 207 LEU A CA 1
ATOM 1609 C C . LEU A 1 207 ? 3.610 5.109 4.092 1.00 79.00 207 LEU A C 1
ATOM 1611 O O . LEU A 1 207 ? 2.608 4.480 4.426 1.00 79.00 207 LEU A O 1
ATOM 1615 N N . TRP A 1 208 ? 3.810 5.508 2.832 1.00 79.62 208 TRP A N 1
ATOM 1616 C CA . TRP A 1 208 ? 2.924 5.112 1.735 1.00 79.62 208 TRP A CA 1
ATOM 1617 C C . TRP A 1 208 ? 2.935 3.591 1.523 1.00 79.62 208 TRP A C 1
ATOM 1619 O O . TRP A 1 208 ? 1.870 2.972 1.475 1.00 79.62 208 TRP A O 1
ATOM 1629 N N . LEU A 1 209 ? 4.113 2.958 1.498 1.00 85.94 209 LEU A N 1
ATOM 1630 C CA . LEU A 1 209 ? 4.218 1.493 1.420 1.00 85.94 209 LEU A CA 1
ATOM 1631 C C . LEU A 1 209 ? 3.513 0.806 2.600 1.00 85.94 209 LEU A C 1
ATOM 1633 O O . LEU A 1 209 ? 2.793 -0.172 2.396 1.00 85.94 209 LEU A O 1
ATOM 1637 N N . GLN A 1 210 ? 3.660 1.339 3.817 1.00 88.06 210 GLN A N 1
ATOM 1638 C CA . GLN A 1 210 ? 2.980 0.819 5.003 1.00 88.06 210 GLN A CA 1
ATOM 1639 C C . GLN A 1 210 ? 1.452 0.932 4.884 1.00 88.06 210 GLN A C 1
ATOM 1641 O O . GLN A 1 210 ? 0.750 -0.039 5.171 1.00 88.06 210 GLN A O 1
ATOM 1646 N N . ARG A 1 211 ? 0.929 2.077 4.418 1.00 86.69 211 ARG A N 1
ATOM 1647 C CA . ARG A 1 211 ? -0.512 2.294 4.180 1.00 86.69 211 ARG A CA 1
ATOM 1648 C C . ARG A 1 211 ? -1.084 1.290 3.186 1.00 86.69 211 ARG A C 1
ATOM 1650 O O . ARG A 1 211 ? -2.131 0.693 3.421 1.00 86.69 211 ARG A O 1
ATOM 1657 N N . ARG A 1 212 ? -0.365 1.039 2.099 1.00 86.62 212 ARG A N 1
ATOM 1658 C CA . ARG A 1 212 ? -0.781 0.043 1.109 1.00 86.62 212 ARG A CA 1
ATOM 1659 C C . ARG A 1 212 ? -0.768 -1.374 1.668 1.00 86.62 212 ARG A C 1
ATOM 1661 O O . ARG A 1 212 ? -1.726 -2.118 1.479 1.00 86.62 212 ARG A O 1
ATOM 1668 N N . ALA A 1 213 ? 0.286 -1.730 2.398 1.00 90.62 213 ALA A N 1
ATOM 1669 C CA . ALA A 1 213 ? 0.400 -3.041 3.018 1.00 90.62 213 ALA A CA 1
ATOM 1670 C C . ALA A 1 213 ? -0.703 -3.290 4.063 1.00 90.62 213 ALA A C 1
ATOM 1672 O O . ALA A 1 213 ? -1.260 -4.391 4.102 1.00 90.62 213 ALA A O 1
ATOM 1673 N N . ILE A 1 214 ? -1.055 -2.286 4.883 1.00 91.50 214 ILE A N 1
ATOM 1674 C CA . ILE A 1 214 ? -2.116 -2.443 5.889 1.00 91.50 214 ILE A CA 1
ATOM 1675 C C . ILE A 1 214 ? -3.494 -2.597 5.245 1.00 91.50 214 ILE A C 1
ATOM 1677 O O . ILE A 1 214 ? -4.239 -3.466 5.687 1.00 91.50 214 ILE A O 1
ATOM 1681 N N . MET A 1 215 ? -3.807 -1.846 4.179 1.00 89.38 215 MET A N 1
ATOM 1682 C CA . MET A 1 215 ? -5.092 -1.972 3.477 1.00 89.38 215 MET A CA 1
ATOM 1683 C C . MET A 1 215 ? -5.280 -3.394 2.965 1.00 89.38 215 MET A C 1
ATOM 1685 O O . MET A 1 215 ? -6.271 -4.034 3.283 1.00 89.38 215 MET A O 1
ATOM 1689 N N . THR A 1 216 ? -4.269 -3.966 2.307 1.00 88.31 216 THR A N 1
ATOM 1690 C CA . THR A 1 216 ? -4.352 -5.360 1.850 1.00 88.31 216 THR A CA 1
ATOM 1691 C C . THR A 1 216 ? -4.439 -6.367 2.994 1.00 88.31 216 THR A C 1
ATOM 1693 O O . THR A 1 216 ? -5.102 -7.397 2.857 1.00 88.31 216 THR A O 1
ATOM 1696 N N . CYS A 1 217 ? -3.787 -6.113 4.132 1.00 90.94 217 CYS A N 1
ATOM 1697 C CA . CYS A 1 217 ? -3.956 -6.969 5.306 1.00 90.94 217 CYS A CA 1
ATOM 1698 C C . CYS A 1 217 ? -5.397 -6.911 5.827 1.00 90.94 217 CYS A C 1
ATOM 1700 O O . CYS A 1 217 ? -5.966 -7.950 6.154 1.00 90.94 217 CYS A O 1
ATOM 1702 N N . VAL A 1 218 ? -6.002 -5.730 5.865 1.00 91.75 218 VAL A N 1
ATOM 1703 C CA . VAL A 1 218 ? -7.382 -5.527 6.316 1.00 91.75 218 VAL A CA 1
ATOM 1704 C C . VAL A 1 218 ? -8.379 -6.122 5.324 1.00 91.75 218 VAL A C 1
ATOM 1706 O O . VAL A 1 218 ? -9.265 -6.855 5.750 1.00 91.75 218 VAL A O 1
ATOM 1709 N N . ASP A 1 219 ? -8.181 -5.948 4.019 1.00 87.94 219 ASP A N 1
ATOM 1710 C CA . ASP A 1 219 ? -9.007 -6.580 2.979 1.00 87.94 219 ASP A CA 1
ATOM 1711 C C . ASP A 1 219 ? -8.974 -8.113 3.080 1.00 87.94 219 ASP A C 1
ATOM 1713 O O . ASP A 1 219 ? -9.963 -8.800 2.821 1.00 87.94 219 ASP A O 1
ATOM 1717 N N . ARG A 1 220 ? -7.821 -8.675 3.468 1.00 86.31 220 ARG A N 1
ATOM 1718 C CA . ARG A 1 220 ? -7.600 -10.127 3.536 1.00 86.31 220 ARG A CA 1
ATOM 1719 C C . ARG A 1 220 ? -8.045 -10.759 4.854 1.00 86.31 220 ARG A C 1
ATOM 1721 O O . ARG A 1 220 ? -8.523 -11.892 4.848 1.00 86.31 220 ARG A O 1
ATOM 1728 N N . TYR A 1 221 ? -7.822 -10.085 5.978 1.00 88.06 221 TYR A N 1
ATOM 1729 C CA . TYR A 1 221 ? -8.028 -10.629 7.328 1.00 88.06 221 TYR A CA 1
ATOM 1730 C C . TYR A 1 221 ? -9.186 -9.962 8.080 1.00 88.06 221 TYR A C 1
ATOM 1732 O O . TYR A 1 221 ? -9.531 -10.381 9.188 1.00 88.06 221 TYR A O 1
ATOM 1740 N N . GLY A 1 222 ? -9.801 -8.952 7.472 1.00 89.06 222 GLY A N 1
ATOM 1741 C CA . GLY A 1 222 ? -10.865 -8.145 8.041 1.00 89.06 222 GLY A CA 1
ATOM 1742 C C . GLY A 1 222 ? -10.376 -7.137 9.088 1.00 89.06 222 GLY A C 1
ATOM 1743 O O . GLY A 1 222 ? -9.198 -7.113 9.462 1.00 89.06 222 GLY A O 1
ATOM 1744 N N . PRO A 1 223 ? -11.303 -6.342 9.649 1.00 87.88 223 PRO A N 1
ATOM 1745 C CA . PRO A 1 223 ? -11.000 -5.286 10.627 1.00 87.88 223 PRO A CA 1
ATOM 1746 C C . PRO A 1 223 ? -10.369 -5.809 11.919 1.00 87.88 223 PRO A C 1
ATOM 1748 O O . PRO A 1 223 ? -9.660 -5.090 12.620 1.00 87.88 223 PRO A O 1
ATOM 1751 N N . ARG A 1 224 ? -10.565 -7.102 12.211 1.00 90.50 224 ARG A N 1
ATOM 1752 C CA . ARG A 1 224 ? -9.909 -7.791 13.324 1.00 90.50 224 ARG A CA 1
ATOM 1753 C C . ARG A 1 224 ? -8.382 -7.729 13.229 1.00 90.50 224 ARG A C 1
ATOM 1755 O O . ARG A 1 224 ? -7.727 -7.715 14.263 1.00 90.50 224 ARG A O 1
ATOM 1762 N N . PHE A 1 225 ? -7.816 -7.637 12.026 1.00 93.12 225 PHE A N 1
ATOM 1763 C CA . PHE A 1 225 ? -6.376 -7.452 11.860 1.00 93.12 225 PHE A CA 1
ATOM 1764 C C . PHE A 1 225 ? -5.861 -6.211 12.596 1.00 93.12 225 PHE A C 1
ATOM 1766 O O . PHE A 1 225 ? -4.780 -6.263 13.175 1.00 93.12 225 PHE A O 1
ATOM 1773 N N . ILE A 1 226 ? -6.640 -5.124 12.603 1.00 93.75 226 ILE A N 1
ATOM 1774 C CA . ILE A 1 226 ? -6.298 -3.893 13.319 1.00 93.75 226 ILE A CA 1
ATOM 1775 C C . ILE A 1 226 ? -6.307 -4.159 14.821 1.00 93.75 226 ILE A C 1
ATOM 1777 O O . ILE A 1 226 ? -5.303 -3.933 15.482 1.00 93.75 226 ILE A O 1
ATOM 1781 N N . ALA A 1 227 ? -7.418 -4.688 15.341 1.00 91.12 227 ALA A N 1
ATOM 1782 C CA . ALA A 1 227 ? -7.589 -4.946 16.769 1.00 91.12 227 ALA A CA 1
ATOM 1783 C C . ALA A 1 227 ? -6.520 -5.908 17.320 1.00 91.12 227 ALA A C 1
ATOM 1785 O O . ALA A 1 227 ? -5.910 -5.629 18.346 1.00 91.12 227 ALA A O 1
ATOM 1786 N N . ASP A 1 228 ? -6.236 -7.000 16.604 1.00 92.56 228 ASP A N 1
ATOM 1787 C CA . ASP A 1 228 ? -5.264 -8.017 17.025 1.00 92.56 228 ASP A CA 1
ATOM 1788 C C . ASP A 1 228 ? -3.803 -7.519 16.954 1.00 92.56 228 ASP A C 1
ATOM 1790 O O . ASP A 1 228 ? -2.914 -8.147 17.530 1.00 92.56 228 ASP A O 1
ATOM 1794 N N . ASN A 1 229 ? -3.526 -6.419 16.241 1.00 93.12 229 ASN A N 1
ATOM 1795 C CA . ASN A 1 229 ? -2.173 -5.878 16.060 1.00 93.12 229 ASN A CA 1
ATOM 1796 C C . ASN A 1 229 ? -2.033 -4.420 16.512 1.00 93.12 229 ASN A C 1
ATOM 1798 O O . ASN A 1 229 ? -1.026 -3.785 16.190 1.00 93.12 229 ASN A O 1
ATOM 1802 N N . LEU A 1 230 ? -3.006 -3.896 17.261 1.00 90.50 230 LEU A N 1
ATOM 1803 C CA . LEU A 1 230 ? -3.050 -2.491 17.647 1.00 90.50 230 LEU A CA 1
ATOM 1804 C C . LEU A 1 230 ? -1.753 -1.995 18.310 1.00 90.50 230 LEU A C 1
ATOM 1806 O O . LEU A 1 230 ? -1.264 -0.969 17.849 1.00 90.50 230 LEU A O 1
ATOM 1810 N N . PRO A 1 231 ? -1.097 -2.724 19.240 1.00 88.56 231 PRO A N 1
ATOM 1811 C CA . PRO A 1 231 ? 0.154 -2.262 19.855 1.00 88.56 231 PRO A CA 1
ATOM 1812 C C . PRO A 1 231 ? 1.294 -1.977 18.866 1.00 88.56 231 PRO A C 1
ATOM 1814 O O . PRO A 1 231 ? 2.291 -1.362 19.224 1.00 88.56 231 PRO A O 1
ATOM 1817 N N . ARG A 1 232 ? 1.190 -2.471 17.625 1.00 88.69 232 ARG A N 1
ATOM 1818 C CA . ARG A 1 232 ? 2.191 -2.315 16.559 1.00 88.69 232 ARG A CA 1
ATOM 1819 C C . ARG A 1 232 ? 1.770 -1.316 15.481 1.00 88.69 232 ARG A C 1
ATOM 1821 O O . ARG A 1 232 ? 2.537 -1.066 14.551 1.00 88.69 232 ARG A O 1
ATOM 1828 N N . LEU A 1 233 ? 0.550 -0.792 15.557 1.00 87.75 233 LEU A N 1
ATOM 1829 C CA . LEU A 1 233 ? -0.055 0.066 14.546 1.00 87.75 233 LEU A CA 1
ATOM 1830 C C . LEU A 1 233 ? -0.212 1.474 15.088 1.00 87.75 233 LEU A C 1
ATOM 1832 O O . LEU A 1 233 ? -0.966 1.688 16.021 1.00 87.75 233 LEU A O 1
ATOM 1836 N N . ARG A 1 234 ? 0.409 2.447 14.430 1.00 85.38 234 ARG A N 1
ATOM 1837 C CA . ARG A 1 234 ? 0.230 3.857 14.782 1.00 85.38 234 ARG A CA 1
ATOM 1838 C C . ARG A 1 234 ? -1.213 4.302 14.543 1.00 85.38 234 ARG A C 1
ATOM 1840 O O . ARG A 1 234 ? -1.828 3.891 13.553 1.00 85.38 234 ARG A O 1
ATOM 1847 N N . TYR A 1 235 ? -1.742 5.183 15.385 1.00 83.31 235 TYR A N 1
ATOM 1848 C CA . TYR A 1 235 ? -3.127 5.646 15.274 1.00 83.31 235 TYR A CA 1
ATOM 1849 C C . TYR A 1 235 ? -3.432 6.396 13.970 1.00 83.31 235 TYR A C 1
ATOM 1851 O O . TYR A 1 235 ? -4.557 6.315 13.468 1.00 83.31 235 TYR A O 1
ATOM 1859 N N . GLU A 1 236 ? -2.441 7.033 13.345 1.00 82.56 236 GLU A N 1
ATOM 1860 C CA . GLU A 1 236 ? -2.580 7.629 12.011 1.00 82.56 236 GLU A CA 1
ATOM 1861 C C . GLU A 1 236 ? -2.871 6.561 10.949 1.00 82.56 236 GLU A C 1
ATOM 1863 O O . GLU A 1 236 ? -3.666 6.778 10.033 1.00 82.56 236 GLU A O 1
ATOM 1868 N N . LEU A 1 237 ? -2.249 5.387 11.083 1.00 83.88 237 LEU A N 1
ATOM 1869 C CA . LEU A 1 237 ? -2.448 4.260 10.179 1.00 83.88 237 LEU A CA 1
ATOM 1870 C C . LEU A 1 237 ? -3.818 3.611 10.397 1.00 83.88 237 LEU A C 1
ATOM 1872 O O . LEU A 1 237 ? -4.494 3.277 9.427 1.00 83.88 237 LEU A O 1
ATOM 1876 N N . VAL A 1 238 ? -4.251 3.485 11.655 1.00 88.88 238 VAL A N 1
ATOM 1877 C CA . VAL A 1 238 ? -5.604 3.018 11.999 1.00 88.88 238 VAL A CA 1
ATOM 1878 C C . VAL A 1 238 ? -6.655 3.952 11.400 1.00 88.88 238 VAL A C 1
ATOM 1880 O O . VAL A 1 238 ? -7.563 3.501 10.705 1.00 88.88 238 VAL A O 1
ATOM 1883 N N . SER A 1 239 ? -6.492 5.260 11.595 1.00 84.31 239 SER A N 1
ATOM 1884 C CA . SER A 1 239 ? -7.407 6.280 11.073 1.00 84.31 239 SER A CA 1
ATOM 1885 C C . SER A 1 239 ? -7.463 6.287 9.549 1.00 84.31 239 SER A C 1
ATOM 1887 O O . SER A 1 239 ? -8.544 6.409 8.974 1.00 84.31 239 SER A O 1
ATOM 1889 N N . TYR A 1 240 ? -6.316 6.103 8.888 1.00 84.06 240 TYR A N 1
ATOM 1890 C CA . TYR A 1 240 ? -6.264 5.947 7.437 1.00 84.06 240 TYR A CA 1
ATOM 1891 C C . TYR A 1 240 ? -7.125 4.772 6.963 1.00 84.06 240 TYR A C 1
ATOM 1893 O O . TYR A 1 240 ? -7.945 4.953 6.069 1.00 84.06 240 TYR A O 1
ATOM 1901 N N . VAL A 1 241 ? -6.992 3.595 7.582 1.00 89.50 241 VAL A N 1
ATOM 1902 C CA . VAL A 1 241 ? -7.793 2.421 7.201 1.00 89.50 241 VAL A CA 1
ATOM 1903 C C . VAL A 1 241 ? -9.286 2.675 7.409 1.00 89.50 241 VAL A C 1
ATOM 1905 O O . VAL A 1 241 ? -10.078 2.373 6.516 1.00 89.50 241 VAL A O 1
ATOM 1908 N N . LEU A 1 242 ? -9.664 3.255 8.552 1.00 86.88 242 LEU A N 1
ATOM 1909 C CA . LEU A 1 242 ? -11.061 3.551 8.892 1.00 86.88 242 LEU A CA 1
ATOM 1910 C C . LEU A 1 242 ? -11.733 4.479 7.871 1.00 86.88 242 LEU A C 1
ATOM 1912 O O . LEU A 1 242 ? -12.902 4.303 7.558 1.00 86.88 242 LEU A O 1
ATOM 1916 N N . LEU A 1 243 ? -11.000 5.452 7.329 1.00 83.62 243 LEU A N 1
ATOM 1917 C CA . LEU A 1 243 ? -11.523 6.391 6.330 1.00 83.62 243 LEU A CA 1
ATOM 1918 C C . LEU A 1 243 ? -11.579 5.826 4.908 1.00 83.62 243 LEU A C 1
ATOM 1920 O O . LEU A 1 243 ? -12.152 6.461 4.024 1.00 83.62 243 LEU A O 1
ATOM 1924 N N . ARG A 1 244 ? -10.936 4.682 4.668 1.00 82.44 244 ARG A N 1
ATOM 1925 C CA . ARG A 1 244 ? -10.740 4.097 3.333 1.00 82.44 244 ARG A CA 1
ATOM 1926 C C . ARG A 1 244 ? -11.443 2.755 3.164 1.00 82.44 244 ARG A C 1
ATOM 1928 O O . ARG A 1 244 ? -11.387 2.186 2.079 1.00 82.44 244 ARG A O 1
ATOM 1935 N N . SER A 1 245 ? -12.084 2.264 4.219 1.00 85.25 245 SER A N 1
ATOM 1936 C CA . SER A 1 245 ? -12.753 0.969 4.248 1.00 85.25 245 SER A CA 1
ATOM 1937 C C . SER A 1 245 ? -14.200 1.133 4.697 1.00 85.25 245 SER A C 1
ATOM 1939 O O . SER A 1 245 ? -14.482 1.877 5.634 1.00 85.25 245 SER A O 1
ATOM 1941 N N . ASP A 1 246 ? -15.104 0.378 4.081 1.00 86.25 246 ASP A N 1
ATOM 1942 C CA . ASP A 1 246 ? -16.522 0.369 4.443 1.00 86.25 246 ASP A CA 1
ATOM 1943 C C . ASP A 1 246 ? -16.766 -0.592 5.617 1.00 86.25 246 ASP A C 1
ATOM 1945 O O . ASP A 1 246 ? -17.217 -1.724 5.437 1.00 86.25 246 ASP A O 1
ATOM 1949 N N . PHE A 1 247 ? -16.419 -0.167 6.833 1.00 88.31 247 PHE A N 1
ATOM 1950 C CA . PHE A 1 247 ? -16.655 -0.968 8.038 1.00 88.31 247 PHE A CA 1
ATOM 1951 C C . PHE A 1 247 ? -18.097 -0.841 8.524 1.00 88.31 247 PHE A C 1
ATOM 1953 O O . PHE A 1 247 ? -18.649 0.254 8.623 1.00 88.31 247 PHE A O 1
ATOM 1960 N N . GLY A 1 248 ? -18.698 -1.968 8.903 1.00 90.12 248 GLY A N 1
ATOM 1961 C CA . GLY A 1 248 ? -19.985 -1.965 9.593 1.00 90.12 248 GLY A CA 1
ATOM 1962 C C . GLY A 1 248 ? -19.854 -1.567 11.068 1.00 90.12 248 GLY A C 1
ATOM 1963 O O . GLY A 1 248 ? -18.796 -1.722 11.679 1.00 90.12 248 GLY A O 1
ATOM 1964 N N . SER A 1 249 ? -20.964 -1.165 11.694 1.00 92.25 249 SER A N 1
ATOM 1965 C CA . SER A 1 249 ? -21.019 -0.761 13.112 1.00 92.25 249 SER A CA 1
ATOM 1966 C C . SER A 1 249 ? -20.387 -1.767 14.075 1.00 92.25 249 SER A C 1
ATOM 1968 O O . SER A 1 249 ? -19.720 -1.401 15.039 1.00 92.25 249 SER A O 1
ATOM 1970 N N . LEU A 1 250 ? -20.568 -3.069 13.828 1.00 91.25 250 LEU A N 1
ATOM 1971 C CA . LEU A 1 250 ? -19.976 -4.114 14.667 1.00 91.25 250 LEU A CA 1
ATOM 1972 C C . LEU A 1 250 ? -18.442 -4.121 14.582 1.00 91.25 250 LEU A C 1
ATOM 1974 O O . LEU A 1 250 ? -17.763 -4.394 15.568 1.00 91.25 250 LEU A O 1
ATOM 1978 N N . GLU A 1 251 ? -17.895 -3.863 13.399 1.00 93.31 251 GLU A N 1
ATOM 1979 C CA . GLU A 1 251 ? -16.455 -3.862 13.147 1.00 93.31 251 GLU A CA 1
ATOM 1980 C C . GLU A 1 251 ? -15.808 -2.604 13.718 1.00 93.31 251 GLU A C 1
ATOM 1982 O O . GLU A 1 251 ? -14.797 -2.700 14.413 1.00 93.31 251 GLU A O 1
ATOM 1987 N N . LEU A 1 252 ? -16.455 -1.457 13.511 1.00 93.12 252 LEU A N 1
ATOM 1988 C CA . LEU A 1 252 ? -16.096 -0.181 14.122 1.00 93.12 252 LEU A CA 1
ATOM 1989 C C . LEU A 1 252 ? -16.033 -0.283 15.651 1.00 93.12 252 LEU A C 1
ATOM 1991 O O . LEU A 1 252 ? -15.020 0.078 16.251 1.00 93.12 252 LEU A O 1
ATOM 1995 N N . ASN A 1 253 ? -17.060 -0.862 16.281 1.00 92.88 253 ASN A N 1
ATOM 1996 C CA . ASN A 1 253 ? -17.084 -1.043 17.733 1.00 92.88 253 ASN A CA 1
ATOM 1997 C C . ASN A 1 253 ? -15.955 -1.952 18.240 1.00 92.88 253 ASN A C 1
ATOM 1999 O O . ASN A 1 253 ? -15.358 -1.656 19.269 1.00 92.88 253 ASN A O 1
ATOM 2003 N N . ARG A 1 254 ? -15.587 -3.008 17.504 1.00 92.69 254 ARG A N 1
ATOM 2004 C CA . ARG A 1 254 ? -14.448 -3.868 17.882 1.00 92.69 254 ARG A CA 1
ATOM 2005 C C . ARG A 1 254 ? -13.115 -3.128 17.846 1.00 92.69 254 ARG A C 1
ATOM 2007 O O . ARG A 1 254 ? -12.291 -3.317 18.736 1.00 92.69 254 ARG A O 1
ATOM 2014 N N . VAL A 1 255 ? -12.889 -2.302 16.823 1.00 93.69 255 VAL A N 1
ATOM 2015 C CA . VAL A 1 255 ? -11.676 -1.473 16.750 1.00 93.69 255 VAL A CA 1
ATOM 2016 C C . VAL A 1 255 ? -11.676 -0.454 17.891 1.00 93.69 255 VAL A C 1
ATOM 2018 O O . VAL A 1 255 ? -10.658 -0.293 18.557 1.00 93.69 255 VAL A O 1
ATOM 2021 N N . LYS A 1 256 ? -12.825 0.168 18.180 1.00 94.31 256 LYS A N 1
ATOM 2022 C CA . LYS A 1 256 ? -12.990 1.107 19.297 1.00 94.31 256 LYS A CA 1
ATOM 2023 C C . LYS A 1 256 ? -12.687 0.464 20.651 1.00 94.31 256 LYS A C 1
ATOM 2025 O O . LYS A 1 256 ? -11.962 1.053 21.444 1.00 94.31 256 LYS A O 1
ATOM 2030 N N . GLU A 1 257 ? -13.201 -0.735 20.910 1.00 94.00 257 GLU A N 1
ATOM 2031 C CA . GLU A 1 257 ? -12.912 -1.490 22.136 1.00 94.00 257 GLU A CA 1
ATOM 2032 C C . GLU A 1 257 ? -11.415 -1.779 22.286 1.00 94.00 257 GLU A C 1
ATOM 2034 O O . GLU A 1 257 ? -10.871 -1.582 23.369 1.00 94.00 257 GLU A O 1
ATOM 2039 N N . ALA A 1 258 ? -10.737 -2.183 21.205 1.00 93.44 258 ALA A N 1
ATOM 2040 C CA . ALA A 1 258 ? -9.293 -2.413 21.227 1.00 93.44 258 ALA A CA 1
ATOM 2041 C C . ALA A 1 258 ? -8.512 -1.125 21.539 1.00 93.44 258 ALA A C 1
ATOM 2043 O O . ALA A 1 258 ? -7.621 -1.146 22.380 1.00 93.44 258 ALA A O 1
ATOM 2044 N N . VAL A 1 259 ? -8.888 0.000 20.920 1.00 91.94 259 VAL A N 1
ATOM 2045 C CA . VAL A 1 259 ? -8.263 1.313 21.166 1.00 91.94 259 VAL A CA 1
ATOM 2046 C C . VAL A 1 259 ? -8.463 1.780 22.605 1.00 91.94 259 VAL A C 1
ATOM 2048 O O . VAL A 1 259 ? -7.534 2.300 23.211 1.00 91.94 259 VAL A O 1
ATOM 2051 N N . LEU A 1 260 ? -9.649 1.571 23.177 1.00 91.69 260 LEU A N 1
ATOM 2052 C CA . LEU A 1 260 ? -9.940 1.936 24.567 1.00 91.69 260 LEU A CA 1
ATOM 2053 C C . LEU A 1 260 ? -9.259 1.019 25.592 1.00 91.69 260 LEU A C 1
ATOM 2055 O O . LEU A 1 260 ? -9.059 1.436 26.731 1.00 91.69 260 LEU A O 1
ATOM 2059 N N . ALA A 1 261 ? -8.951 -0.222 25.214 1.00 90.88 261 ALA A N 1
ATOM 2060 C CA . ALA A 1 261 ? -8.259 -1.183 26.067 1.00 90.88 261 ALA A CA 1
ATOM 2061 C C . ALA A 1 261 ? -6.730 -1.003 26.070 1.00 90.88 261 ALA A C 1
ATOM 2063 O O . ALA A 1 261 ? -6.059 -1.594 26.914 1.00 90.88 261 ALA A O 1
ATOM 2064 N N . GLU A 1 262 ? -6.179 -0.217 25.142 1.00 87.56 262 GLU A N 1
ATOM 2065 C CA . GLU A 1 262 ? -4.743 0.036 25.045 1.00 87.56 262 GLU A CA 1
ATOM 2066 C C . GLU A 1 262 ? -4.298 1.061 26.102 1.00 87.56 262 GLU A C 1
ATOM 2068 O O . GLU A 1 262 ? -4.663 2.235 26.047 1.00 87.56 262 GLU A O 1
ATOM 2073 N N . GLU A 1 263 ? -3.505 0.620 27.083 1.00 74.69 263 GLU A N 1
ATOM 2074 C CA . GLU A 1 263 ? -3.085 1.455 28.221 1.00 74.69 263 GLU A CA 1
ATOM 2075 C C . GLU A 1 263 ? -1.904 2.386 27.886 1.00 74.69 263 GLU A C 1
ATOM 2077 O O . GLU A 1 263 ? -1.759 3.447 28.498 1.00 74.69 263 GLU A O 1
ATOM 2082 N N . SER A 1 264 ? -1.062 2.015 26.914 1.00 70.88 264 SER A N 1
ATOM 2083 C CA . SER A 1 264 ? 0.096 2.809 26.483 1.00 70.88 264 SER A CA 1
ATOM 2084 C C . SER A 1 264 ? 0.405 2.579 25.008 1.00 70.88 264 SER A C 1
ATOM 2086 O O . SER A 1 264 ? 0.724 1.462 24.607 1.00 70.88 264 SER A O 1
ATOM 2088 N N . HIS A 1 265 ? 0.373 3.641 24.204 1.00 74.62 265 HIS A N 1
ATOM 2089 C CA . HIS A 1 265 ? 0.590 3.543 22.764 1.00 74.62 265 HIS A CA 1
ATOM 2090 C C . HIS A 1 265 ? 1.820 4.349 22.321 1.00 74.62 265 HIS A C 1
ATOM 2092 O O . HIS A 1 265 ? 1.717 5.458 21.806 1.00 74.62 265 HIS A O 1
ATOM 2098 N N . GLU A 1 266 ? 3.007 3.782 22.536 1.00 67.06 266 GLU A N 1
ATOM 2099 C CA . GLU A 1 266 ? 4.298 4.484 22.401 1.00 67.06 266 GLU A CA 1
ATOM 2100 C C . GLU A 1 266 ? 4.724 4.795 20.952 1.00 67.06 266 GLU A C 1
ATOM 2102 O O . GLU A 1 266 ? 5.712 5.493 20.735 1.00 67.06 266 GLU A O 1
ATOM 2107 N N . ILE A 1 267 ? 4.008 4.278 19.946 1.00 63.72 267 ILE A N 1
ATOM 2108 C CA . ILE A 1 267 ? 4.408 4.374 18.529 1.00 63.72 267 ILE A CA 1
ATOM 2109 C C . ILE A 1 267 ? 3.718 5.551 17.808 1.00 63.72 267 ILE A C 1
ATOM 2111 O O . ILE A 1 267 ? 4.154 5.957 16.728 1.00 63.72 267 ILE A O 1
ATOM 2115 N N . SER A 1 268 ? 2.650 6.121 18.376 1.00 60.50 268 SER A N 1
ATOM 2116 C CA . SER A 1 268 ? 1.937 7.256 17.770 1.00 60.50 268 SER A CA 1
ATOM 2117 C C . SER A 1 268 ? 2.567 8.586 18.182 1.00 60.50 268 SER A C 1
ATOM 2119 O O . SER A 1 268 ? 2.916 8.777 19.343 1.00 60.50 268 SER A O 1
ATOM 2121 N N . ILE A 1 269 ? 2.728 9.505 17.225 1.00 62.59 269 ILE A N 1
ATOM 2122 C CA . ILE A 1 269 ? 3.391 10.805 17.448 1.00 62.59 269 ILE A CA 1
ATOM 2123 C C . ILE A 1 269 ? 2.419 11.969 17.212 1.00 62.59 269 ILE A C 1
ATOM 2125 O O . ILE A 1 269 ? 2.586 13.036 17.802 1.00 62.59 269 ILE A O 1
ATOM 2129 N N . LEU A 1 270 ? 1.423 11.800 16.333 1.00 65.19 270 LEU A N 1
ATOM 2130 C CA . LEU A 1 270 ? 0.537 12.885 15.894 1.00 65.19 270 LEU A CA 1
ATOM 2131 C C . LEU A 1 270 ? -0.932 12.672 16.259 1.00 65.19 270 LEU A C 1
ATOM 2133 O O . LEU A 1 270 ? -1.709 13.618 16.127 1.00 65.19 270 LEU A O 1
ATOM 2137 N N . MET A 1 271 ? -1.317 11.461 16.661 1.00 69.75 271 MET A N 1
ATOM 2138 C CA . MET A 1 271 ? -2.693 11.128 17.029 1.00 69.75 271 MET A CA 1
ATOM 2139 C C . MET A 1 271 ? -2.756 10.397 18.361 1.00 69.75 271 MET A C 1
ATOM 2141 O O . MET A 1 271 ? -1.899 9.572 18.670 1.00 69.75 271 MET A O 1
ATOM 2145 N N . GLU A 1 272 ? -3.818 10.656 19.105 1.00 79.81 272 GLU A N 1
ATOM 2146 C CA . GLU A 1 272 ? -4.128 9.989 20.362 1.00 79.81 272 GLU A CA 1
ATOM 2147 C C . GLU A 1 272 ? -5.292 9.010 20.184 1.00 79.81 272 GLU A C 1
ATOM 2149 O O . GLU A 1 272 ? -6.064 9.078 19.221 1.00 79.81 272 GLU A O 1
ATOM 2154 N N . ALA A 1 273 ? -5.466 8.112 21.155 1.00 86.94 273 ALA A N 1
ATOM 2155 C CA . ALA A 1 273 ? -6.574 7.156 21.165 1.00 86.94 273 ALA A CA 1
ATOM 2156 C C . ALA A 1 273 ? -7.941 7.857 21.037 1.00 86.94 273 ALA A C 1
ATOM 2158 O O . ALA A 1 273 ? -8.840 7.368 20.351 1.00 86.94 273 ALA A O 1
ATOM 2159 N N . THR A 1 274 ? -8.086 9.036 21.652 1.00 85.50 274 THR A N 1
ATOM 2160 C CA . THR A 1 274 ? -9.306 9.853 21.588 1.00 85.50 274 THR A CA 1
ATOM 2161 C C . THR A 1 274 ? -9.651 10.284 20.168 1.00 85.50 274 THR A C 1
ATOM 2163 O O . THR A 1 274 ? -10.822 10.232 19.804 1.00 85.50 274 THR A O 1
ATOM 2166 N N . ASP A 1 275 ? -8.658 10.629 19.342 1.00 82.31 275 ASP A N 1
ATOM 2167 C CA . ASP A 1 275 ? -8.897 11.059 17.959 1.00 82.31 275 ASP A CA 1
ATOM 2168 C C . ASP A 1 275 ? -9.460 9.908 17.111 1.00 82.31 275 ASP A C 1
ATOM 2170 O O . ASP A 1 275 ? -10.367 10.098 16.295 1.00 82.31 275 ASP A O 1
ATOM 2174 N N . VAL A 1 276 ? -8.950 8.691 17.328 1.00 83.88 276 VAL A N 1
ATOM 2175 C CA . VAL A 1 276 ? -9.428 7.480 16.644 1.00 83.88 276 VAL A CA 1
ATOM 2176 C C . VAL A 1 276 ? -10.851 7.139 17.081 1.00 83.88 276 VAL A C 1
ATOM 2178 O O . VAL A 1 276 ? -11.694 6.814 16.246 1.00 83.88 276 VAL A O 1
ATOM 2181 N N . VAL A 1 277 ? -11.144 7.240 18.379 1.00 90.88 277 VAL A N 1
ATOM 2182 C CA . VAL A 1 277 ? -12.487 6.985 18.917 1.00 90.88 277 VAL A CA 1
ATOM 2183 C C . VAL A 1 277 ? -13.505 7.987 18.368 1.00 90.88 277 VAL A C 1
ATOM 2185 O O . VAL A 1 277 ? -14.575 7.575 17.921 1.00 90.88 277 VAL A O 1
ATOM 2188 N N . GLU A 1 278 ? -13.170 9.279 18.333 1.00 84.38 278 GLU A N 1
ATOM 2189 C CA . GLU A 1 278 ? -14.030 10.312 17.743 1.00 84.38 278 GLU A CA 1
ATOM 2190 C C . GLU A 1 278 ? -14.279 10.074 16.249 1.00 84.38 278 GLU A C 1
ATOM 2192 O O . GLU A 1 278 ? -15.391 10.286 15.758 1.00 84.38 278 GLU A O 1
ATOM 2197 N N . LEU A 1 279 ? -13.263 9.615 15.511 1.00 84.38 279 LEU A N 1
ATOM 2198 C CA . LEU A 1 279 ? -13.422 9.231 14.111 1.00 84.38 279 LEU A CA 1
ATOM 2199 C C . LEU A 1 279 ? -14.400 8.059 13.962 1.00 84.38 279 LEU A C 1
ATOM 2201 O O . LEU A 1 279 ? -15.304 8.134 13.131 1.00 84.38 279 LEU A O 1
ATOM 2205 N N . ILE A 1 280 ? -14.257 7.010 14.773 1.00 88.56 280 ILE A N 1
ATOM 2206 C CA . ILE A 1 280 ? -15.163 5.856 14.747 1.00 88.56 280 ILE A CA 1
ATOM 2207 C C . ILE A 1 280 ? -16.606 6.290 15.030 1.00 88.56 280 ILE A C 1
ATOM 2209 O O . ILE A 1 280 ? -17.510 5.927 14.279 1.00 88.56 280 ILE A O 1
ATOM 2213 N N . ASP A 1 281 ? -16.819 7.128 16.045 1.00 88.56 281 ASP A N 1
ATOM 2214 C CA . ASP A 1 281 ? -18.154 7.614 16.417 1.00 88.56 281 ASP A CA 1
ATOM 2215 C C . ASP A 1 281 ? -18.810 8.469 15.330 1.00 88.56 281 ASP A C 1
ATOM 2217 O O . ASP A 1 281 ? -20.037 8.554 15.257 1.00 88.56 281 ASP A O 1
ATOM 2221 N N . ARG A 1 282 ? -18.010 9.110 14.473 1.00 87.69 282 ARG A N 1
ATOM 2222 C CA . ARG A 1 282 ? -18.503 9.827 13.292 1.00 87.69 282 ARG A CA 1
ATOM 2223 C C . ARG A 1 282 ? -18.854 8.887 12.143 1.00 87.69 282 ARG A C 1
ATOM 2225 O O . ARG A 1 282 ? -19.814 9.165 11.435 1.00 87.69 282 ARG A O 1
ATOM 2232 N N . LEU A 1 283 ? -18.077 7.825 11.940 1.00 84.25 283 LEU A N 1
ATOM 2233 C CA . LEU A 1 283 ? -18.308 6.843 10.875 1.00 84.25 283 LEU A CA 1
ATOM 2234 C C . LEU A 1 283 ? -19.500 5.922 11.176 1.00 84.25 283 LEU A C 1
ATOM 2236 O O . LEU A 1 283 ? -20.158 5.470 10.247 1.00 84.25 283 LEU A O 1
ATOM 2240 N N . ASP A 1 284 ? -19.807 5.679 12.454 1.00 87.56 284 ASP A N 1
ATOM 2241 C CA . ASP A 1 284 ? -20.941 4.843 12.882 1.00 87.56 284 ASP A CA 1
ATOM 2242 C C . ASP A 1 284 ? -22.302 5.575 12.839 1.00 87.56 284 ASP A C 1
ATOM 2244 O O . ASP A 1 284 ? -23.353 4.996 13.121 1.00 87.56 284 ASP A O 1
ATOM 2248 N N . GLN A 1 285 ? -22.317 6.867 12.491 1.00 80.56 285 GLN A N 1
ATOM 2249 C CA . GLN A 1 285 ? -23.559 7.625 12.342 1.00 80.56 285 GLN A CA 1
ATOM 2250 C C . GLN A 1 285 ? -24.201 7.353 10.973 1.00 80.56 285 GLN A C 1
ATOM 2252 O O . GLN A 1 285 ? -23.515 7.415 9.953 1.00 80.56 285 GLN A O 1
ATOM 2257 N N . PRO A 1 286 ? -25.522 7.091 10.911 1.00 61.88 286 PRO A N 1
ATOM 2258 C CA . PRO A 1 286 ? -26.215 6.968 9.635 1.00 61.88 286 PRO A CA 1
ATOM 2259 C C . PRO A 1 286 ? -26.151 8.298 8.869 1.00 61.88 286 PRO A C 1
ATOM 2261 O O . PRO A 1 286 ? -26.403 9.356 9.449 1.00 61.88 286 PRO A O 1
ATOM 2264 N N . ALA A 1 287 ? -25.801 8.213 7.581 1.00 57.44 287 ALA A N 1
ATOM 2265 C CA . ALA A 1 287 ? -25.734 9.344 6.652 1.00 57.44 287 ALA A CA 1
ATOM 2266 C C . ALA A 1 287 ? -27.087 10.048 6.449 1.00 57.44 287 ALA A C 1
ATOM 2268 O O . ALA A 1 287 ? -28.133 9.353 6.457 1.00 57.44 287 ALA A O 1
#